Protein AF-A0A7C4YP35-F1 (afdb_monomer_lite)

Structure (mmCIF, N/CA/C/O backbone):
data_AF-A0A7C4YP35-F1
#
_entry.id   AF-A0A7C4YP35-F1
#
loop_
_atom_site.group_PDB
_atom_site.id
_atom_site.type_symbol
_atom_site.label_atom_id
_atom_site.label_alt_id
_atom_site.label_comp_id
_atom_site.label_asym_id
_atom_site.label_entity_id
_atom_site.label_seq_id
_atom_site.pdbx_PDB_ins_code
_atom_site.Cartn_x
_atom_site.Cartn_y
_atom_site.Cartn_z
_atom_site.occupancy
_atom_site.B_iso_or_equiv
_atom_site.auth_seq_id
_atom_site.auth_comp_id
_atom_site.auth_asym_id
_atom_site.auth_atom_id
_atom_site.pdbx_PDB_model_num
ATOM 1 N N . MET A 1 1 ? -15.601 -3.335 6.967 1.00 95.31 1 MET A N 1
ATOM 2 C CA . MET A 1 1 ? -14.931 -2.082 7.376 1.00 95.31 1 MET A CA 1
ATOM 3 C C . MET A 1 1 ? -13.559 -2.431 7.906 1.00 95.31 1 MET A C 1
ATOM 5 O O . MET A 1 1 ? -13.467 -3.278 8.785 1.00 95.31 1 MET A O 1
ATOM 9 N N . PHE A 1 2 ? -12.508 -1.813 7.380 1.00 97.12 2 PHE A N 1
ATOM 10 C CA . PHE A 1 2 ? -11.164 -2.008 7.911 1.00 97.12 2 PHE A CA 1
ATOM 11 C C . PHE A 1 2 ? -10.893 -0.989 9.020 1.00 97.12 2 PHE A C 1
ATOM 13 O O . PHE A 1 2 ? -11.120 0.203 8.827 1.00 97.12 2 PHE A O 1
ATOM 20 N N . VAL A 1 3 ? -10.455 -1.459 10.185 1.00 97.31 3 VAL A N 1
ATOM 21 C CA . VAL A 1 3 ? -10.120 -0.620 11.340 1.00 97.31 3 VAL A CA 1
ATOM 22 C C . VAL A 1 3 ? -8.626 -0.698 11.565 1.00 97.31 3 VAL A C 1
ATOM 24 O O . VAL A 1 3 ? -8.051 -1.785 11.601 1.00 97.31 3 VAL A O 1
ATOM 27 N N . MET A 1 4 ? -8.003 0.459 11.764 1.00 96.88 4 MET A N 1
ATOM 28 C CA . MET A 1 4 ? -6.581 0.541 12.035 1.00 96.88 4 MET A CA 1
ATOM 29 C C . MET A 1 4 ? -6.320 1.269 13.344 1.00 96.88 4 MET A C 1
ATOM 31 O O . MET A 1 4 ? -6.800 2.381 13.562 1.00 96.88 4 MET A O 1
ATOM 35 N N . ILE A 1 5 ? -5.560 0.624 14.223 1.00 96.00 5 ILE A N 1
ATOM 36 C CA . ILE A 1 5 ? -5.220 1.138 15.543 1.00 96.00 5 ILE A CA 1
ATOM 37 C C . ILE A 1 5 ? -3.741 1.495 15.551 1.00 96.00 5 ILE A C 1
ATOM 39 O O . ILE A 1 5 ? -2.885 0.657 15.277 1.00 96.00 5 ILE A O 1
ATOM 43 N N . SER A 1 6 ? -3.443 2.753 15.869 1.00 94.19 6 SER A N 1
ATOM 44 C CA . SER A 1 6 ? -2.064 3.221 15.993 1.00 94.19 6 SER A CA 1
ATOM 45 C C . SER A 1 6 ? -1.349 2.500 17.146 1.00 94.19 6 SER A C 1
ATOM 47 O O . SER A 1 6 ? -1.932 2.336 18.224 1.00 94.19 6 SER A O 1
ATOM 49 N N . PRO A 1 7 ? -0.084 2.077 16.948 1.00 93.56 7 PRO A N 1
ATOM 50 C CA . PRO A 1 7 ? 0.669 1.317 17.946 1.00 93.56 7 PRO A CA 1
ATOM 51 C C . PRO A 1 7 ? 1.062 2.178 19.155 1.00 93.56 7 PRO A C 1
ATOM 53 O O . PRO A 1 7 ? 1.478 1.659 20.188 1.00 93.56 7 PRO A O 1
ATOM 56 N N . TRP A 1 8 ? 0.937 3.503 19.044 1.00 94.12 8 TRP A N 1
ATOM 57 C CA . TRP A 1 8 ? 1.243 4.430 20.125 1.00 94.12 8 TRP A CA 1
ATOM 58 C C . TRP A 1 8 ? 0.169 4.390 21.217 1.00 94.12 8 TRP A C 1
ATOM 60 O O . TRP A 1 8 ? -1.007 4.162 20.908 1.00 94.12 8 TRP A O 1
ATOM 70 N N . PRO A 1 9 ? 0.521 4.684 22.484 1.00 96.00 9 PRO A N 1
ATOM 71 C CA . PRO A 1 9 ? -0.465 4.907 23.537 1.00 96.00 9 PRO A CA 1
ATOM 72 C C . PRO A 1 9 ? -1.508 5.939 23.103 1.00 96.00 9 PRO A C 1
ATOM 74 O O . PRO A 1 9 ? -1.160 6.932 22.462 1.00 96.00 9 PRO A O 1
ATOM 77 N N . VAL A 1 10 ? -2.775 5.723 23.468 1.00 95.69 10 VAL A N 1
ATOM 78 C CA . VAL A 1 10 ? -3.887 6.589 23.036 1.00 95.69 10 VAL A CA 1
ATOM 79 C C . VAL A 1 10 ? -3.627 8.057 23.369 1.00 95.69 10 VAL A C 1
ATOM 81 O O . VAL A 1 10 ? -3.769 8.907 22.498 1.00 95.69 10 VAL A O 1
ATOM 84 N N . GLU A 1 11 ? -3.109 8.343 24.564 1.00 96.12 11 GLU A N 1
ATOM 85 C CA . GLU A 1 11 ? -2.795 9.710 24.994 1.00 96.12 11 GLU A CA 1
ATOM 86 C C . GLU A 1 11 ? -1.647 10.356 24.208 1.00 96.12 11 GLU A C 1
ATOM 88 O O . GLU A 1 11 ? -1.538 11.577 24.154 1.00 96.12 11 GLU A O 1
ATOM 93 N N . THR A 1 12 ? -0.779 9.570 23.573 1.00 96.00 12 THR A N 1
ATOM 94 C CA . THR A 1 12 ? 0.243 10.097 22.658 1.00 96.00 12 THR A CA 1
ATOM 95 C C . THR A 1 12 ? -0.354 10.392 21.287 1.00 96.00 12 THR A C 1
ATOM 97 O O . THR A 1 12 ? -0.024 11.413 20.685 1.00 96.00 12 THR A O 1
ATOM 100 N N . ASP A 1 13 ? -1.238 9.517 20.811 1.00 93.50 13 ASP A N 1
ATOM 101 C CA . ASP A 1 13 ? -1.878 9.617 19.499 1.00 93.50 13 ASP A CA 1
ATOM 102 C C . ASP A 1 13 ? -2.808 10.836 19.416 1.00 93.50 13 ASP A C 1
ATOM 104 O O . ASP A 1 13 ? -2.740 11.617 18.470 1.00 93.50 13 ASP A O 1
ATOM 108 N N . VAL A 1 14 ? -3.614 11.065 20.459 1.00 96.62 14 VAL A N 1
ATOM 109 C CA . VAL A 1 14 ? -4.615 12.145 20.495 1.00 96.62 14 VAL A CA 1
ATOM 110 C C . VAL A 1 14 ? -4.027 13.553 20.630 1.00 96.62 14 VAL A C 1
ATOM 112 O O . VAL A 1 14 ? -4.677 14.510 20.224 1.00 96.62 14 VAL A O 1
ATOM 115 N N . LYS A 1 15 ? -2.789 13.709 21.127 1.00 96.31 15 LYS A N 1
ATOM 116 C CA . LYS A 1 15 ? -2.148 15.025 21.368 1.00 96.31 15 LYS A CA 1
ATOM 117 C C . LYS A 1 15 ? -2.050 15.920 20.136 1.00 96.31 15 LYS A C 1
ATOM 119 O O . LYS A 1 15 ? -1.925 17.132 20.272 1.00 96.31 15 LYS A O 1
ATOM 124 N N . ARG A 1 16 ? -2.020 15.326 18.943 1.00 93.88 16 ARG A N 1
ATOM 125 C CA . ARG A 1 16 ? -1.865 16.048 17.670 1.00 93.88 16 ARG A CA 1
ATOM 126 C C . ARG A 1 16 ? -3.201 16.444 17.045 1.00 93.88 16 ARG A C 1
ATOM 128 O O . ARG A 1 16 ? -3.203 17.093 16.003 1.00 93.88 16 ARG A O 1
ATOM 135 N N . TRP A 1 17 ? -4.313 16.045 17.655 1.00 94.62 17 TRP A N 1
ATOM 136 C CA . TRP A 1 17 ? -5.650 16.209 17.109 1.00 94.62 17 TRP A CA 1
ATOM 137 C C . TRP A 1 17 ? -6.476 17.180 17.950 1.00 94.62 17 TRP A C 1
ATOM 139 O O . TRP A 1 17 ? -6.265 17.337 19.149 1.00 94.62 17 TRP A O 1
ATOM 149 N N . VAL A 1 18 ? -7.449 17.825 17.308 1.00 97.19 18 VAL A N 1
ATOM 150 C CA . VAL A 1 18 ? -8.486 18.598 18.005 1.00 97.19 18 VAL A CA 1
ATOM 151 C C . VAL A 1 18 ? -9.351 17.672 18.868 1.00 97.19 18 VAL A C 1
ATOM 153 O O . VAL A 1 18 ? -9.509 16.496 18.536 1.00 97.19 18 VAL A O 1
ATOM 156 N N . GLU A 1 19 ? -9.951 18.194 19.943 1.00 97.06 19 GLU A N 1
ATOM 157 C CA . GLU A 1 19 ? -10.635 17.368 20.958 1.00 97.06 19 GLU A CA 1
ATOM 158 C C . GLU A 1 19 ? -11.734 16.460 20.379 1.00 97.06 19 GLU A C 1
ATOM 160 O O . GLU A 1 19 ? -11.884 15.313 20.790 1.00 97.06 19 GLU A O 1
ATOM 165 N N . THR A 1 20 ? -12.461 16.917 19.357 1.00 96.88 20 THR A N 1
ATOM 166 C CA . THR A 1 20 ? -13.487 16.102 18.685 1.00 96.88 20 THR A CA 1
ATOM 167 C C . THR A 1 20 ? -12.899 14.849 18.031 1.00 96.88 20 THR A C 1
ATOM 169 O O . THR A 1 20 ? -13.453 13.759 18.166 1.00 96.88 20 THR A O 1
ATOM 172 N N . LYS A 1 21 ? -11.741 14.977 17.372 1.00 96.44 21 LYS A N 1
ATOM 173 C CA . LYS A 1 21 ? -11.009 13.852 16.776 1.00 96.44 21 LYS A CA 1
ATOM 174 C C . LYS A 1 21 ? -10.314 12.995 17.826 1.00 96.44 21 LYS A C 1
ATOM 176 O O . LYS A 1 21 ? -10.308 11.774 17.695 1.00 96.44 21 LYS A O 1
ATOM 181 N N . ALA A 1 22 ? -9.790 13.606 18.886 1.00 96.94 22 ALA A N 1
ATOM 182 C CA . ALA A 1 22 ? -9.257 12.878 20.031 1.00 96.94 22 ALA A CA 1
ATOM 183 C C . ALA A 1 22 ? -10.313 11.939 20.638 1.00 96.94 22 ALA A C 1
ATOM 185 O O . ALA A 1 22 ? -10.032 10.759 20.855 1.00 96.94 22 ALA A O 1
ATOM 186 N N . GLN A 1 23 ? -11.540 12.427 20.843 1.00 97.50 23 GLN A N 1
ATOM 187 C CA . GLN A 1 23 ? -12.627 11.614 21.378 1.00 97.50 23 GLN A CA 1
ATOM 188 C C . GLN A 1 23 ? -13.035 10.482 20.427 1.00 97.50 23 GLN A C 1
ATOM 190 O O . GLN A 1 23 ? -13.211 9.352 20.875 1.00 97.50 23 GLN A O 1
ATOM 195 N N . GLU A 1 24 ? -13.114 10.747 19.120 1.00 96.06 24 GLU A N 1
ATOM 196 C CA . GLU A 1 24 ? -13.378 9.713 18.108 1.00 96.06 24 GLU A CA 1
ATOM 197 C C . GLU A 1 24 ? -12.338 8.579 18.175 1.00 96.06 24 GLU A C 1
ATOM 199 O O . GLU A 1 24 ? -12.698 7.402 18.237 1.00 96.06 24 GLU A O 1
ATOM 204 N N . ILE A 1 25 ? -11.047 8.922 18.262 1.00 96.00 25 ILE A N 1
ATOM 205 C CA . ILE A 1 25 ? -9.954 7.947 18.404 1.00 96.00 25 ILE A CA 1
ATOM 206 C C . ILE A 1 25 ? -10.106 7.126 19.694 1.00 96.00 25 ILE A C 1
ATOM 208 O O . ILE A 1 25 ? -9.924 5.904 19.668 1.00 96.00 25 ILE A O 1
ATOM 212 N N . ARG A 1 26 ? -10.449 7.767 20.822 1.00 97.19 26 ARG A N 1
ATOM 213 C CA . ARG A 1 26 ? -10.670 7.075 22.106 1.00 97.19 26 ARG A CA 1
ATOM 214 C C . ARG A 1 26 ? -11.818 6.070 22.012 1.00 97.19 26 ARG A C 1
ATOM 216 O O . ARG A 1 26 ? -11.648 4.931 22.445 1.00 97.19 26 ARG A O 1
ATOM 223 N N . GLU A 1 27 ? -12.946 6.444 21.409 1.00 96.81 27 GLU A N 1
ATOM 224 C CA . GLU A 1 27 ? -14.095 5.542 21.244 1.00 96.81 27 GLU A CA 1
ATOM 225 C C . GLU A 1 27 ? -13.776 4.363 20.314 1.00 96.81 27 GLU A C 1
ATOM 227 O O . GLU A 1 27 ? -14.083 3.212 20.643 1.00 96.81 27 GLU A O 1
ATOM 232 N N . ILE A 1 28 ? -13.079 4.610 19.199 1.00 96.12 28 ILE A N 1
ATOM 233 C CA . ILE A 1 28 ? -12.625 3.547 18.289 1.00 96.12 28 ILE A CA 1
ATOM 234 C C . ILE A 1 28 ? -11.726 2.554 19.036 1.00 96.12 28 ILE A C 1
ATOM 236 O O . ILE A 1 28 ? -11.968 1.350 18.970 1.00 96.12 28 ILE A O 1
ATOM 240 N N . ARG A 1 29 ? -10.735 3.031 19.801 1.00 96.25 29 ARG A N 1
ATOM 241 C CA . ARG A 1 29 ? -9.811 2.176 20.578 1.00 96.25 29 ARG A CA 1
ATOM 242 C C . ARG A 1 29 ? -10.474 1.482 21.770 1.00 96.25 29 ARG A C 1
ATOM 244 O O . ARG A 1 29 ? -10.023 0.424 22.217 1.00 96.25 29 ARG A O 1
ATOM 251 N N . LYS A 1 30 ? -11.551 2.052 22.313 1.00 96.94 30 LYS A N 1
ATOM 252 C CA . LYS A 1 30 ? -12.371 1.391 23.331 1.00 96.94 30 LYS A CA 1
ATOM 253 C C . LYS A 1 30 ? -13.095 0.191 22.723 1.00 96.94 30 LYS A C 1
ATOM 255 O O . LYS A 1 30 ? -13.060 -0.885 23.328 1.00 96.94 30 LYS A O 1
ATOM 260 N N . LYS A 1 31 ? -13.683 0.374 21.535 1.00 97.44 31 LYS A N 1
ATOM 261 C CA . LYS A 1 31 ? -14.482 -0.627 20.817 1.00 97.44 31 LYS A CA 1
ATOM 262 C C . LYS A 1 31 ? -13.638 -1.729 20.168 1.00 97.44 31 LYS A C 1
ATOM 264 O O . LYS A 1 31 ? -13.929 -2.905 20.367 1.00 97.44 31 LYS A O 1
ATOM 269 N N . TYR A 1 32 ? -12.597 -1.373 19.424 1.00 97.44 32 TYR A N 1
ATOM 270 C CA . TYR A 1 32 ? -11.757 -2.317 18.685 1.00 97.44 32 TYR A CA 1
ATOM 271 C C . TYR A 1 32 ? -10.411 -2.483 19.384 1.00 97.44 32 TYR A C 1
ATOM 273 O O . TYR A 1 32 ? -9.781 -1.506 19.779 1.00 97.44 32 TYR A O 1
ATOM 281 N N . LYS A 1 33 ? -9.972 -3.733 19.563 1.00 95.75 33 LYS A N 1
ATOM 282 C CA . LYS A 1 33 ? -8.735 -4.055 20.298 1.00 95.75 33 LYS A CA 1
ATOM 283 C C . LYS A 1 33 ? -7.524 -4.294 19.403 1.00 95.75 33 LYS A C 1
ATOM 285 O O . LYS A 1 33 ? -6.407 -4.286 19.907 1.00 95.75 33 LYS A O 1
ATOM 290 N N . ARG A 1 34 ? -7.735 -4.547 18.109 1.00 96.81 34 ARG A N 1
ATOM 291 C CA . ARG A 1 34 ? -6.685 -4.860 17.130 1.00 96.81 34 ARG A CA 1
ATOM 292 C C . ARG A 1 34 ? -6.999 -4.197 15.791 1.00 96.81 34 ARG A C 1
ATOM 294 O O . ARG A 1 34 ? -8.152 -3.864 15.528 1.00 96.81 34 ARG A O 1
ATOM 301 N N . SER A 1 35 ? -5.977 -4.007 14.963 1.00 97.94 35 SER A N 1
ATOM 302 C CA . SER A 1 35 ? -6.163 -3.636 13.559 1.00 97.94 35 SER A CA 1
ATOM 303 C C . SER A 1 35 ? -6.675 -4.843 12.772 1.00 97.94 35 SER A C 1
ATOM 305 O O . SER A 1 35 ? -6.273 -5.976 13.045 1.00 97.94 35 SER A O 1
ATOM 307 N N . GLY A 1 36 ? -7.551 -4.623 11.796 1.00 98.06 36 GLY A N 1
ATOM 308 C CA . GLY A 1 36 ? -8.104 -5.713 10.998 1.00 98.06 36 GLY A CA 1
ATOM 309 C C . GLY A 1 36 ? -9.377 -5.361 10.246 1.00 98.06 36 GLY A C 1
ATOM 310 O O . GLY A 1 36 ? -9.889 -4.240 10.317 1.00 98.06 36 GLY A O 1
ATOM 311 N N . LEU A 1 37 ? -9.904 -6.352 9.533 1.00 98.31 37 LEU A N 1
ATOM 312 C CA . LEU A 1 37 ? -11.181 -6.243 8.846 1.00 98.31 37 LEU A CA 1
ATOM 313 C C . LEU A 1 37 ? -12.315 -6.708 9.756 1.00 98.31 37 LEU A C 1
ATOM 315 O O . LEU A 1 37 ? -12.292 -7.812 10.286 1.00 98.31 37 LEU A O 1
ATOM 319 N N . TYR A 1 38 ? -13.343 -5.878 9.884 1.00 97.94 38 TYR A N 1
ATOM 320 C CA . TYR A 1 38 ? -14.543 -6.142 10.669 1.00 97.94 38 TYR A CA 1
ATOM 321 C C . TYR A 1 38 ? -15.781 -6.147 9.778 1.00 97.94 38 TYR A C 1
ATOM 323 O O . TYR A 1 38 ? -15.861 -5.415 8.779 1.00 97.94 38 TYR A O 1
ATOM 331 N N . ARG A 1 39 ? -16.790 -6.926 10.172 1.00 96.38 39 ARG A N 1
ATOM 332 C CA . ARG A 1 39 ? -18.127 -6.826 9.582 1.00 96.38 39 ARG A CA 1
ATOM 333 C C . ARG A 1 39 ? -18.732 -5.457 9.900 1.00 96.38 39 ARG A C 1
ATOM 335 O O . ARG A 1 39 ? -18.531 -4.908 10.979 1.00 96.38 39 ARG A O 1
ATOM 342 N N . ASN A 1 40 ? -19.463 -4.885 8.944 1.00 94.88 40 ASN A N 1
ATOM 343 C CA . ASN A 1 40 ? -20.137 -3.593 9.125 1.00 94.88 40 ASN A CA 1
ATOM 344 C C . ASN A 1 40 ? -21.531 -3.750 9.770 1.00 94.88 40 ASN A C 1
ATOM 346 O O . ASN A 1 40 ? -22.452 -3.006 9.459 1.00 94.88 40 ASN A O 1
ATOM 350 N N . ASP A 1 41 ? -21.691 -4.760 10.626 1.00 95.62 41 ASP A N 1
ATOM 351 C CA . ASP A 1 41 ? -22.920 -5.106 11.354 1.00 95.62 41 ASP A CA 1
ATOM 352 C C . ASP A 1 41 ? -22.847 -4.697 12.839 1.00 95.62 41 ASP A C 1
ATOM 354 O O . ASP A 1 41 ? -23.746 -4.984 13.624 1.00 95.62 41 ASP A O 1
ATOM 358 N N . GLY A 1 42 ? -21.763 -4.020 13.233 1.00 93.69 42 GLY A N 1
ATOM 359 C CA . GLY A 1 42 ? -21.494 -3.624 14.612 1.00 93.69 42 GLY A CA 1
ATOM 360 C C . GLY A 1 42 ? -20.604 -4.596 15.388 1.00 93.69 42 GLY A C 1
ATOM 361 O O . GLY A 1 42 ? -20.179 -4.223 16.485 1.00 93.69 42 GLY A O 1
ATOM 362 N N . SER A 1 43 ? -20.270 -5.764 14.823 1.00 96.44 43 SER A N 1
ATOM 363 C CA . SER A 1 43 ? -19.369 -6.745 15.433 1.00 96.44 43 SER A CA 1
ATOM 364 C C . SER A 1 43 ? -18.006 -6.144 15.793 1.00 96.44 43 SER A C 1
ATOM 366 O O . SER A 1 43 ? -17.424 -5.347 15.054 1.00 96.44 43 SER A O 1
ATOM 368 N N . THR A 1 44 ? -17.471 -6.560 16.940 1.00 97.25 44 THR A N 1
ATOM 369 C CA . THR A 1 44 ? -16.103 -6.253 17.389 1.00 97.25 44 THR A CA 1
ATOM 370 C C . THR A 1 44 ? -15.160 -7.444 17.241 1.00 97.25 44 THR A C 1
ATOM 372 O O . THR A 1 44 ? -14.027 -7.391 17.716 1.00 97.25 44 THR A O 1
ATOM 375 N N . GLU A 1 45 ? -15.623 -8.520 16.609 1.00 97.75 45 GLU A N 1
ATOM 376 C CA . GLU A 1 45 ? -14.810 -9.671 16.240 1.00 97.75 45 GLU A CA 1
ATOM 377 C C . GLU A 1 45 ? -14.294 -9.475 14.804 1.00 97.75 45 GLU A C 1
ATOM 379 O O . GLU A 1 45 ? -15.105 -9.276 13.889 1.00 97.75 45 GLU A O 1
ATOM 384 N N . PRO A 1 46 ? -12.967 -9.456 14.590 1.00 97.69 46 PRO A N 1
ATOM 385 C CA . PRO A 1 46 ? -12.413 -9.287 13.255 1.00 97.69 46 PRO A CA 1
ATOM 386 C C . PRO A 1 46 ? -12.619 -10.557 12.420 1.00 97.69 46 PRO A C 1
ATOM 388 O O . PRO A 1 46 ? -12.501 -11.665 12.932 1.00 97.69 46 PRO A O 1
ATOM 391 N N . LEU A 1 47 ? -12.858 -10.390 11.118 1.00 97.81 47 LEU A N 1
ATOM 392 C CA . LEU A 1 47 ? -12.754 -11.471 10.132 1.00 97.81 47 LEU A CA 1
ATOM 393 C C . LEU A 1 47 ? -11.303 -11.956 10.022 1.00 97.81 47 LEU A C 1
ATOM 395 O O . LEU A 1 47 ? -11.046 -13.150 9.930 1.00 97.81 47 LEU A O 1
ATOM 399 N N . TRP A 1 48 ? -10.366 -11.011 10.073 1.00 98.44 48 TRP A N 1
ATOM 400 C CA . TRP A 1 48 ? -8.930 -11.245 10.172 1.00 98.44 48 TRP A CA 1
ATOM 401 C C . TRP A 1 48 ? -8.244 -9.984 10.709 1.00 98.44 48 TRP A C 1
ATOM 403 O O . TRP A 1 48 ? -8.779 -8.873 10.615 1.00 98.44 48 TRP A O 1
ATOM 413 N N . SER A 1 49 ? -7.068 -10.155 11.311 1.00 98.31 49 SER A N 1
ATOM 414 C CA . SER A 1 49 ? -6.323 -9.087 11.988 1.00 98.31 49 SER A CA 1
ATOM 415 C C . SER A 1 49 ? -4.911 -8.937 11.449 1.00 98.31 49 SER A C 1
ATOM 417 O O . SER A 1 49 ? -4.351 -9.887 10.915 1.00 98.31 49 SER A O 1
ATOM 419 N N . VAL A 1 50 ? -4.325 -7.764 11.668 1.00 98.00 50 VAL A N 1
ATOM 420 C CA . VAL A 1 50 ? -2.927 -7.465 11.346 1.00 98.00 50 VAL A CA 1
ATOM 421 C C . VAL A 1 50 ? -2.230 -6.820 12.542 1.00 98.00 50 VAL A C 1
ATOM 423 O O . VAL A 1 50 ? -2.879 -6.206 13.393 1.00 98.00 50 VAL A O 1
ATOM 426 N N . ASP A 1 51 ? -0.909 -6.951 12.607 1.00 96.62 51 ASP A N 1
ATOM 427 C CA . ASP A 1 51 ? -0.050 -6.430 13.680 1.00 96.62 51 ASP A CA 1
ATOM 428 C C . ASP A 1 51 ? 0.723 -5.158 13.288 1.00 96.62 51 ASP A C 1
ATOM 430 O O . ASP A 1 51 ? 1.518 -4.631 14.066 1.00 96.62 51 ASP A O 1
ATOM 434 N N . TRP A 1 52 ? 0.455 -4.629 12.096 1.00 96.50 52 TRP A N 1
ATOM 435 C CA . TRP A 1 52 ? 1.087 -3.434 11.554 1.00 96.50 52 TRP A CA 1
ATOM 436 C C . TRP A 1 52 ? 0.130 -2.236 11.478 1.00 96.50 52 TRP A C 1
ATOM 438 O O . TRP A 1 52 ? -1.089 -2.345 11.629 1.00 96.50 52 TRP A O 1
ATOM 448 N N . TYR A 1 53 ? 0.714 -1.064 11.223 1.00 95.12 53 TYR A N 1
ATOM 449 C CA . TYR A 1 53 ? 0.015 0.205 11.027 1.00 95.12 53 TYR A CA 1
ATOM 450 C C . TYR A 1 53 ? 0.468 0.862 9.721 1.00 95.12 53 TYR A C 1
ATOM 452 O O . TYR A 1 53 ? 1.653 0.840 9.395 1.00 95.12 53 TYR A O 1
ATOM 460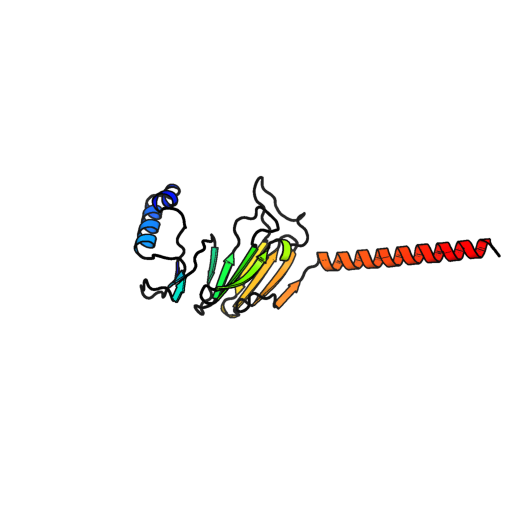 N N . ALA A 1 54 ? -0.466 1.467 8.995 1.00 95.88 54 ALA A N 1
ATOM 461 C CA . ALA A 1 54 ? -0.233 2.183 7.748 1.00 95.88 54 ALA A CA 1
ATOM 462 C C . ALA A 1 54 ? -1.038 3.491 7.713 1.00 95.88 54 ALA A C 1
ATOM 464 O O . ALA A 1 54 ? -2.003 3.680 8.443 1.00 95.88 54 ALA A O 1
ATOM 465 N N . LEU A 1 55 ? -0.636 4.427 6.858 1.00 92.38 55 LEU A N 1
ATOM 466 C CA . LEU A 1 55 ? -1.377 5.683 6.688 1.00 92.38 55 LEU A CA 1
ATOM 467 C C . LEU A 1 55 ? -2.493 5.574 5.644 1.00 92.38 55 LEU A C 1
ATOM 469 O O . LEU A 1 55 ? -3.392 6.409 5.627 1.00 92.38 55 LEU A O 1
ATOM 473 N N . GLY A 1 56 ? -2.444 4.551 4.791 1.00 94.56 56 GLY A N 1
ATOM 474 C CA . GLY A 1 56 ? -3.440 4.306 3.761 1.00 94.56 56 GLY A CA 1
ATOM 475 C C . GLY A 1 56 ? -3.448 2.845 3.338 1.00 94.56 56 GLY A C 1
ATOM 476 O O . GLY A 1 56 ? -2.398 2.203 3.250 1.00 94.56 56 GLY A O 1
ATOM 477 N N . VAL A 1 57 ? -4.648 2.338 3.080 1.00 98.00 57 VAL A N 1
ATOM 478 C CA . VAL A 1 57 ? -4.898 1.007 2.528 1.00 98.00 57 VAL A CA 1
ATOM 479 C C . VAL A 1 57 ? -6.042 1.099 1.527 1.00 98.00 57 VAL A C 1
ATOM 481 O O . VAL A 1 57 ? -6.948 1.911 1.715 1.00 98.00 57 VAL A O 1
ATOM 484 N N . ASP A 1 58 ? -6.024 0.238 0.518 1.00 98.31 58 ASP A N 1
ATOM 485 C CA . ASP A 1 58 ? -7.194 -0.051 -0.308 1.00 98.31 58 ASP A CA 1
ATOM 486 C C . ASP A 1 58 ? -7.696 -1.447 0.069 1.00 98.31 58 ASP A C 1
ATOM 488 O O . ASP A 1 58 ? -6.932 -2.411 0.078 1.00 98.31 58 ASP A O 1
ATOM 492 N N . VAL A 1 59 ? 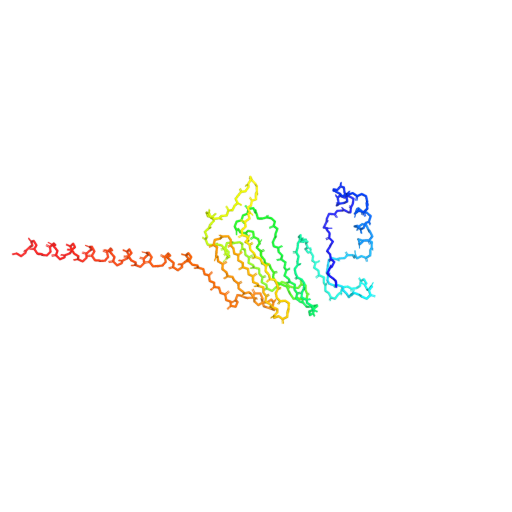-8.966 -1.558 0.447 1.00 98.06 59 VAL A N 1
ATOM 493 C CA . VAL A 1 59 ? -9.562 -2.817 0.917 1.00 98.06 59 VAL A CA 1
ATOM 494 C C . VAL A 1 59 ? -10.523 -3.309 -0.151 1.00 98.06 59 VAL A C 1
ATOM 496 O O . VAL A 1 59 ? -11.413 -2.558 -0.553 1.00 98.06 59 VAL A O 1
ATOM 499 N N . ALA A 1 60 ? -10.354 -4.555 -0.588 1.00 98.06 60 ALA A N 1
ATOM 500 C CA . ALA A 1 60 ? -11.239 -5.162 -1.569 1.00 98.06 60 ALA A CA 1
ATOM 501 C C . ALA A 1 60 ? -12.631 -5.437 -0.980 1.00 98.06 60 ALA A C 1
ATOM 503 O O . ALA A 1 60 ? -12.779 -5.752 0.208 1.00 98.06 60 ALA A O 1
ATOM 504 N N . SER A 1 61 ? -13.668 -5.346 -1.812 1.00 97.44 61 SER A N 1
ATOM 505 C CA . SER A 1 61 ? -15.050 -5.619 -1.392 1.00 97.44 61 SER A CA 1
ATOM 506 C C . SER A 1 61 ? -15.331 -7.097 -1.110 1.00 97.44 61 SER A C 1
ATOM 508 O O . SER A 1 61 ? -16.318 -7.411 -0.444 1.00 97.44 61 SER A O 1
ATOM 510 N N . ASP A 1 62 ? -14.447 -8.001 -1.539 1.00 97.69 62 ASP A N 1
ATOM 511 C CA . ASP A 1 62 ? -14.541 -9.440 -1.267 1.00 97.69 62 ASP A CA 1
ATOM 512 C C . ASP A 1 62 ? -14.270 -9.820 0.199 1.00 97.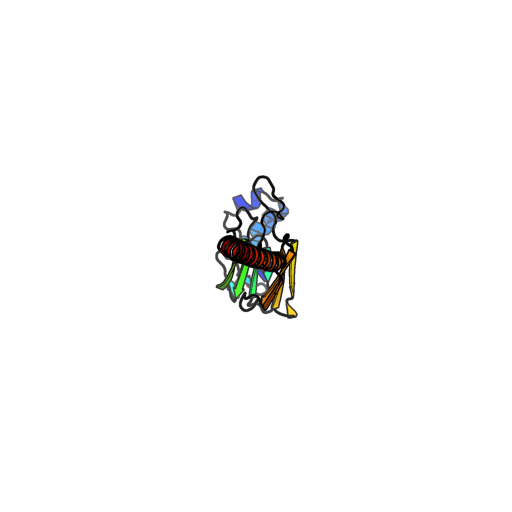69 62 ASP A C 1
ATOM 514 O O . ASP A 1 62 ? -14.514 -10.957 0.603 1.00 97.69 62 ASP A O 1
ATOM 518 N N . GLY A 1 63 ? -13.787 -8.873 1.008 1.00 97.44 63 GLY A N 1
ATOM 519 C CA . GLY A 1 63 ? -13.481 -9.086 2.419 1.00 97.44 63 GLY A CA 1
ATOM 520 C C . GLY A 1 63 ? -12.271 -9.988 2.674 1.00 97.44 63 GLY A C 1
ATOM 521 O O . GLY A 1 63 ? -12.047 -10.389 3.816 1.00 97.44 63 GLY A O 1
ATOM 522 N N . VAL A 1 64 ? -11.485 -10.288 1.642 1.00 98.50 64 VAL A N 1
ATOM 523 C CA . VAL A 1 64 ? -10.295 -11.139 1.703 1.00 98.50 64 VAL A CA 1
ATOM 524 C C . VAL A 1 64 ? -9.047 -10.306 1.457 1.00 98.50 64 VAL A C 1
ATOM 526 O O . VAL A 1 64 ? -8.097 -10.410 2.232 1.00 98.50 64 VAL A O 1
ATOM 529 N N . HIS A 1 65 ? -9.043 -9.469 0.418 1.00 98.81 65 HIS A N 1
ATOM 530 C CA . HIS A 1 65 ? -7.816 -8.826 -0.044 1.00 98.81 65 HIS A CA 1
ATOM 531 C C . HIS A 1 65 ? -7.653 -7.382 0.433 1.00 98.81 65 HIS A C 1
ATOM 533 O O . HIS A 1 65 ? -8.613 -6.633 0.638 1.00 98.81 65 HIS A O 1
ATOM 539 N N . LEU A 1 66 ? -6.394 -6.981 0.592 1.00 98.50 66 LEU A N 1
ATOM 540 C CA . LEU A 1 66 ? -6.013 -5.632 0.983 1.00 98.50 66 LEU A CA 1
ATOM 541 C C . LEU A 1 66 ? -4.694 -5.233 0.326 1.00 98.50 66 LEU A C 1
ATOM 543 O O . LEU A 1 66 ? -3.762 -6.028 0.218 1.00 98.50 66 LEU A O 1
ATOM 547 N N . ILE A 1 67 ? -4.605 -3.963 -0.047 1.00 98.62 67 ILE A N 1
ATOM 548 C CA . ILE A 1 67 ? -3.397 -3.309 -0.531 1.00 98.62 67 ILE A CA 1
ATOM 549 C C . ILE A 1 67 ? -2.939 -2.325 0.541 1.00 98.62 67 ILE A C 1
ATOM 551 O O . ILE A 1 67 ? -3.700 -1.453 0.964 1.00 98.62 67 ILE A O 1
ATOM 555 N N . ARG A 1 68 ? -1.691 -2.453 0.983 1.00 98.38 68 ARG A N 1
ATOM 556 C CA . ARG A 1 68 ? -1.043 -1.528 1.912 1.00 98.38 68 ARG A CA 1
ATOM 557 C C . ARG A 1 68 ? -0.088 -0.625 1.151 1.00 98.38 68 ARG A C 1
ATOM 559 O O . ARG A 1 68 ? 0.804 -1.116 0.462 1.00 98.38 68 ARG A O 1
ATOM 566 N N . HIS A 1 69 ? -0.239 0.682 1.338 1.00 97.94 69 HIS A N 1
ATOM 567 C CA . HIS A 1 69 ? 0.715 1.662 0.826 1.00 97.94 69 HIS A CA 1
ATOM 568 C C . HIS A 1 69 ? 1.885 1.803 1.791 1.00 97.94 69 HIS A C 1
ATOM 570 O O . HIS A 1 69 ? 1.693 1.876 3.010 1.00 97.94 69 HIS A O 1
ATOM 576 N N . GLY A 1 70 ? 3.093 1.852 1.237 1.00 96.38 70 GLY A N 1
ATOM 577 C CA . GLY A 1 70 ? 4.307 2.080 2.002 1.00 96.38 70 GLY A CA 1
ATOM 578 C C . GLY A 1 70 ? 4.294 3.414 2.760 1.00 96.38 70 GLY A C 1
ATOM 579 O O . GLY A 1 70 ? 3.497 4.315 2.466 1.00 96.38 70 GLY A O 1
ATOM 580 N N . PRO A 1 71 ? 5.174 3.574 3.761 1.00 95.00 71 PRO A N 1
ATOM 581 C CA . PRO A 1 71 ? 5.322 4.837 4.470 1.00 95.00 71 PRO A CA 1
ATOM 582 C C . PRO A 1 71 ? 5.878 5.932 3.544 1.00 95.00 71 PRO A C 1
ATOM 584 O O . PRO A 1 71 ? 6.231 5.707 2.387 1.00 95.00 71 PRO A O 1
ATOM 587 N N . TRP A 1 72 ? 6.011 7.151 4.069 1.00 92.62 72 TRP A N 1
ATOM 588 C CA . TRP A 1 72 ? 6.766 8.184 3.364 1.00 92.62 72 TRP A CA 1
ATOM 589 C C . TRP A 1 72 ? 8.207 7.740 3.116 1.00 92.62 72 TRP A C 1
ATOM 591 O O . TRP A 1 72 ? 8.947 7.456 4.058 1.00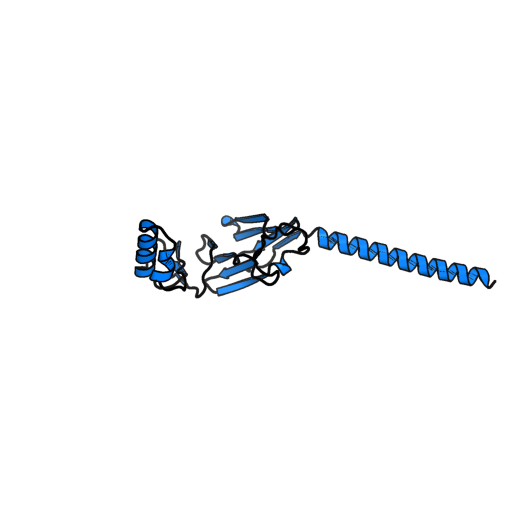 92.62 72 TRP A O 1
ATOM 601 N N . ALA A 1 73 ? 8.592 7.736 1.842 1.00 95.56 73 ALA A N 1
ATOM 602 C CA . ALA A 1 73 ? 9.866 7.210 1.390 1.00 95.56 73 ALA A CA 1
ATOM 603 C C . ALA A 1 73 ? 11.050 8.061 1.859 1.00 95.56 73 ALA A C 1
ATOM 605 O O . ALA A 1 73 ? 11.076 9.280 1.669 1.00 95.56 73 ALA A O 1
ATOM 606 N N . ARG A 1 74 ? 12.048 7.389 2.426 1.00 95.44 74 ARG A N 1
ATOM 607 C CA . ARG A 1 74 ? 13.353 7.907 2.857 1.00 95.44 74 ARG A CA 1
ATOM 608 C C . ARG A 1 74 ? 14.497 7.235 2.099 1.00 95.44 74 ARG A C 1
ATOM 610 O O . ARG A 1 74 ? 15.531 7.862 1.885 1.00 95.44 74 ARG A O 1
ATOM 617 N N . SER A 1 75 ? 14.299 5.993 1.660 1.00 95.88 75 SER A N 1
ATOM 618 C CA . SER A 1 75 ? 15.230 5.193 0.864 1.00 95.88 75 SER A CA 1
ATOM 619 C C . SER A 1 75 ? 14.526 4.530 -0.321 1.00 95.88 75 SER A C 1
ATOM 621 O O . SER A 1 75 ? 13.327 4.287 -0.291 1.00 95.88 75 SER A O 1
ATOM 623 N N . MET A 1 76 ? 15.283 4.192 -1.368 1.00 96.38 76 MET A N 1
ATOM 624 C CA . MET A 1 76 ? 14.784 3.368 -2.480 1.00 96.38 76 MET A CA 1
ATOM 625 C C . MET A 1 76 ? 14.456 1.933 -2.042 1.00 96.38 76 MET A C 1
ATOM 627 O O . MET A 1 76 ? 13.708 1.246 -2.726 1.00 96.38 76 MET A O 1
ATOM 631 N N . ASP A 1 77 ? 15.020 1.485 -0.923 1.00 97.44 77 ASP A N 1
ATOM 632 C CA . ASP A 1 77 ? 14.782 0.147 -0.373 1.00 97.44 77 ASP A CA 1
ATOM 633 C C . ASP A 1 77 ? 13.571 0.112 0.575 1.00 97.44 77 ASP A C 1
ATOM 635 O O . ASP A 1 77 ? 13.230 -0.946 1.098 1.00 97.44 77 ASP A O 1
ATOM 639 N N . ASP A 1 78 ? 12.911 1.256 0.793 1.00 97.00 78 ASP A N 1
ATOM 640 C CA . ASP A 1 78 ? 11.671 1.299 1.560 1.00 97.00 78 ASP A CA 1
ATOM 641 C C . ASP A 1 78 ? 10.543 0.590 0.800 1.00 97.00 78 ASP A C 1
ATOM 643 O O . ASP A 1 78 ? 10.507 0.556 -0.437 1.00 97.00 78 ASP A O 1
ATOM 647 N N . GLU A 1 79 ? 9.592 0.054 1.561 1.00 98.12 79 GLU A N 1
ATOM 648 C CA . GLU A 1 79 ? 8.355 -0.506 1.030 1.00 98.12 79 GLU A CA 1
ATOM 649 C C . GLU A 1 79 ? 7.605 0.535 0.193 1.00 98.12 79 GLU A C 1
ATOM 651 O O . GLU A 1 79 ? 7.350 1.653 0.640 1.00 98.12 79 GLU A O 1
ATOM 656 N N . ALA A 1 80 ? 7.223 0.138 -1.017 1.00 97.94 80 ALA A N 1
ATOM 657 C CA . ALA A 1 80 ? 6.359 0.907 -1.895 1.00 97.94 80 ALA A CA 1
ATOM 658 C C . ALA A 1 80 ? 4.899 0.486 -1.719 1.00 97.94 80 ALA A C 1
ATOM 660 O O . ALA A 1 80 ? 4.035 1.316 -1.437 1.00 97.94 80 ALA A O 1
ATOM 661 N N . ILE A 1 81 ? 4.633 -0.809 -1.884 1.00 98.56 81 ILE A N 1
ATOM 662 C CA . ILE A 1 81 ? 3.292 -1.386 -1.845 1.00 98.56 81 ILE A CA 1
ATOM 663 C C . ILE A 1 81 ? 3.377 -2.854 -1.429 1.00 98.56 81 ILE A C 1
ATOM 665 O O . ILE A 1 81 ? 4.291 -3.569 -1.847 1.00 98.56 81 ILE A O 1
ATOM 669 N N . SER A 1 82 ? 2.417 -3.298 -0.625 1.00 98.75 82 SER A N 1
ATOM 670 C CA . SER A 1 82 ? 2.281 -4.696 -0.215 1.00 98.75 82 SER A CA 1
ATOM 671 C C . SER A 1 82 ? 0.852 -5.187 -0.398 1.00 98.75 82 SER A C 1
ATOM 673 O O . SER A 1 82 ? -0.103 -4.445 -0.169 1.00 98.75 82 SER A O 1
ATOM 675 N N . PHE A 1 83 ? 0.707 -6.451 -0.773 1.00 98.75 83 PHE A N 1
ATOM 676 C CA . PHE A 1 83 ? -0.571 -7.114 -1.017 1.00 98.75 83 PHE A CA 1
ATOM 677 C C . PHE A 1 83 ? -0.815 -8.170 0.053 1.00 98.75 83 PHE A C 1
ATOM 679 O O . PHE A 1 83 ? 0.109 -8.889 0.432 1.00 98.75 83 PHE A O 1
ATOM 686 N N . PHE A 1 84 ? -2.052 -8.264 0.532 1.00 98.75 84 PHE A N 1
ATOM 687 C CA . PHE A 1 84 ? -2.450 -9.162 1.610 1.00 98.75 84 PHE A CA 1
ATOM 688 C C . PHE A 1 84 ? -3.724 -9.929 1.253 1.00 98.75 84 PHE A C 1
ATOM 690 O O . PHE A 1 84 ? -4.603 -9.387 0.581 1.00 98.75 84 PHE A O 1
ATOM 697 N N . ALA A 1 85 ? -3.852 -11.145 1.784 1.00 98.69 85 ALA A N 1
ATOM 698 C CA . ALA A 1 85 ? -5.093 -11.915 1.813 1.00 98.69 85 ALA A CA 1
ATOM 699 C C . ALA A 1 85 ? -5.340 -12.436 3.230 1.00 98.69 85 ALA A C 1
ATOM 701 O O . ALA A 1 85 ? -4.452 -13.018 3.843 1.00 98.69 85 ALA A O 1
ATOM 702 N N . ASN A 1 86 ? -6.542 -12.222 3.764 1.00 98.44 86 ASN A N 1
ATOM 703 C CA . ASN A 1 86 ? -6.925 -12.633 5.120 1.00 98.44 86 ASN A CA 1
ATOM 704 C C . ASN A 1 86 ? -5.933 -12.179 6.212 1.00 98.44 86 ASN A C 1
ATOM 706 O O . ASN A 1 86 ? -5.709 -12.877 7.197 1.00 98.44 86 ASN A O 1
ATOM 710 N N . GLY A 1 87 ? -5.326 -11.001 6.037 1.00 98.06 87 GLY A N 1
ATOM 711 C CA . GLY A 1 87 ? -4.318 -10.453 6.951 1.00 98.06 87 GLY A CA 1
ATOM 712 C C . GLY A 1 87 ? -2.895 -10.992 6.755 1.00 98.06 87 GLY A C 1
ATOM 713 O O . GLY A 1 87 ? -1.971 -10.462 7.370 1.00 98.06 87 GLY A O 1
ATOM 714 N N . GLU A 1 88 ? -2.690 -11.973 5.877 1.00 98.50 88 GLU A N 1
ATOM 715 C CA . GLU A 1 88 ? -1.377 -12.540 5.562 1.00 98.50 88 GLU A CA 1
ATOM 716 C C . GLU A 1 88 ? -0.741 -11.843 4.358 1.00 98.50 88 GLU A C 1
ATOM 718 O O . GLU A 1 88 ? -1.429 -11.475 3.404 1.00 98.50 88 GLU A O 1
ATOM 723 N N . LEU A 1 89 ? 0.577 -11.633 4.411 1.00 98.62 89 LEU A N 1
ATOM 724 C CA . LEU A 1 89 ? 1.329 -10.985 3.340 1.00 98.62 89 LEU A CA 1
ATOM 725 C C . LEU A 1 89 ? 1.480 -11.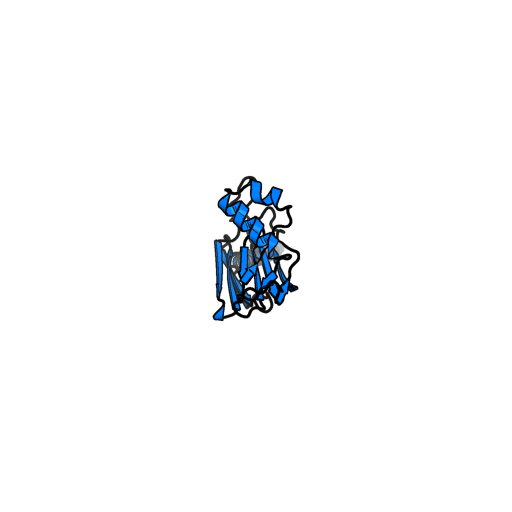932 2.143 1.00 98.62 89 LEU A C 1
ATOM 727 O O . LEU A 1 89 ? 2.030 -13.020 2.283 1.00 98.62 89 LEU A O 1
ATOM 731 N N . LEU A 1 90 ? 1.062 -11.475 0.964 1.00 98.62 90 LEU A N 1
ATOM 732 C CA . LEU A 1 90 ? 1.246 -12.177 -0.306 1.00 98.62 90 LEU A CA 1
ATOM 733 C C . LEU A 1 90 ? 2.547 -11.761 -0.992 1.00 98.62 90 LEU A C 1
ATOM 735 O O . LEU A 1 90 ? 3.358 -12.597 -1.384 1.00 98.62 90 LEU A O 1
ATOM 739 N N . HIS A 1 91 ? 2.740 -10.449 -1.147 1.00 98.75 91 HIS A N 1
ATOM 740 C CA . HIS A 1 91 ? 3.883 -9.887 -1.858 1.00 98.75 91 HIS A CA 1
ATOM 741 C C . HIS A 1 91 ? 4.167 -8.457 -1.404 1.00 98.75 91 HIS A C 1
ATOM 743 O O . HIS A 1 91 ? 3.240 -7.704 -1.101 1.00 98.75 91 HIS A O 1
ATOM 749 N N . THR A 1 92 ? 5.437 -8.061 -1.430 1.00 98.75 92 THR A N 1
ATOM 750 C CA . THR A 1 92 ? 5.882 -6.689 -1.164 1.00 98.75 92 THR A CA 1
ATOM 751 C C . THR A 1 92 ? 6.820 -6.241 -2.270 1.00 98.75 92 THR A C 1
ATOM 753 O O . THR A 1 92 ? 7.744 -6.967 -2.627 1.00 98.75 92 THR A O 1
ATOM 756 N N . TYR A 1 93 ? 6.617 -5.022 -2.760 1.00 98.62 93 TYR A N 1
ATOM 757 C CA . TYR A 1 93 ? 7.568 -4.335 -3.624 1.00 98.62 93 TYR A CA 1
ATOM 758 C C . TYR A 1 93 ? 8.217 -3.182 -2.873 1.00 98.62 93 TYR A C 1
ATOM 760 O O . TYR A 1 93 ? 7.539 -2.402 -2.198 1.00 98.62 93 TYR A O 1
ATOM 768 N N . THR A 1 94 ? 9.526 -3.041 -3.037 1.00 98.56 94 THR A N 1
ATOM 769 C CA . THR A 1 94 ? 10.267 -1.839 -2.651 1.00 98.56 94 THR A CA 1
ATOM 770 C C . THR A 1 94 ? 10.163 -0.779 -3.742 1.00 98.56 94 THR A C 1
ATOM 772 O O . THR A 1 94 ? 9.801 -1.053 -4.890 1.00 98.56 94 THR A O 1
ATOM 775 N N . ILE A 1 95 ? 10.530 0.458 -3.421 1.00 97.94 95 ILE A N 1
ATOM 776 C CA . ILE A 1 95 ? 10.555 1.538 -4.416 1.00 97.94 95 ILE A CA 1
ATOM 777 C C . ILE A 1 95 ? 11.543 1.220 -5.545 1.00 97.94 95 ILE A C 1
ATOM 779 O O . ILE A 1 95 ? 11.261 1.508 -6.708 1.00 97.94 95 ILE A O 1
ATOM 783 N N . ARG A 1 96 ? 12.677 0.583 -5.238 1.00 97.50 96 ARG A N 1
ATOM 784 C CA . ARG A 1 96 ? 13.689 0.155 -6.214 1.00 97.50 96 ARG A CA 1
ATOM 785 C C . ARG A 1 96 ? 13.153 -0.867 -7.213 1.00 97.50 96 ARG A C 1
ATOM 787 O O . ARG A 1 96 ? 13.576 -0.863 -8.369 1.00 97.50 96 ARG A O 1
ATOM 794 N N . ASP A 1 97 ? 12.216 -1.716 -6.804 1.00 97.81 97 ASP A N 1
ATOM 795 C CA . ASP A 1 97 ? 11.613 -2.693 -7.715 1.00 97.81 97 ASP A CA 1
ATOM 796 C C . ASP A 1 97 ? 10.795 -1.998 -8.812 1.00 97.81 97 ASP A C 1
ATOM 798 O O . ASP A 1 97 ? 10.778 -2.436 -9.972 1.00 97.81 97 ASP A O 1
ATOM 802 N N . LEU A 1 98 ? 10.176 -0.866 -8.464 1.00 97.62 98 LEU A N 1
ATOM 803 C CA . LEU A 1 98 ? 9.203 -0.153 -9.292 1.00 97.62 98 LEU A CA 1
ATOM 804 C C . LEU A 1 98 ? 9.796 1.061 -10.025 1.00 97.62 98 LEU A C 1
ATOM 806 O O . LEU A 1 98 ? 9.308 1.432 -11.093 1.00 97.62 98 LEU A O 1
ATOM 810 N N . VAL A 1 99 ? 10.870 1.655 -9.504 1.00 96.81 99 VAL A N 1
ATOM 811 C CA . VAL A 1 99 ? 11.526 2.852 -10.051 1.00 96.81 99 VAL A CA 1
ATOM 812 C C . VAL A 1 99 ? 12.928 2.515 -10.547 1.00 96.81 99 VAL A C 1
ATOM 814 O O . VAL A 1 99 ? 13.785 2.056 -9.797 1.00 96.81 99 VAL A O 1
ATOM 817 N N . ASP A 1 100 ? 13.187 2.809 -11.817 1.00 94.88 100 ASP A N 1
ATOM 818 C CA . ASP A 1 100 ? 14.464 2.556 -12.486 1.00 94.88 100 ASP A CA 1
ATOM 819 C C . ASP A 1 100 ? 15.437 3.721 -12.402 1.00 94.88 100 ASP A C 1
ATOM 821 O O . ASP A 1 100 ? 16.653 3.518 -12.412 1.00 94.88 100 ASP A O 1
ATOM 825 N N . ASN A 1 101 ? 14.915 4.946 -12.362 1.00 91.00 101 ASN A N 1
ATOM 826 C CA . ASN A 1 101 ? 15.745 6.138 -12.389 1.00 91.00 101 ASN A CA 1
ATOM 827 C C . ASN A 1 101 ? 15.355 7.129 -11.291 1.00 91.00 101 ASN A C 1
ATOM 829 O O . ASN A 1 101 ? 14.417 7.915 -11.425 1.00 91.00 101 ASN A O 1
ATOM 833 N N . SER A 1 102 ? 16.157 7.145 -10.225 1.00 91.62 102 SER A N 1
ATOM 834 C CA . SER A 1 102 ? 15.951 8.024 -9.075 1.00 91.62 102 SER A CA 1
ATOM 835 C C . SER A 1 102 ? 16.155 9.516 -9.373 1.00 91.62 102 SER A C 1
ATOM 837 O O . SER A 1 102 ? 15.860 10.340 -8.510 1.00 91.62 102 SER A O 1
ATOM 839 N N . MET A 1 103 ? 16.689 9.885 -10.547 1.00 88.69 103 MET A N 1
ATOM 840 C CA . MET A 1 103 ? 16.879 11.293 -10.931 1.00 88.69 103 MET A CA 1
ATOM 841 C C . MET A 1 103 ? 15.553 12.018 -11.198 1.00 88.69 103 MET A C 1
ATOM 843 O O . MET A 1 103 ? 15.523 13.241 -11.143 1.00 88.69 103 MET A O 1
ATOM 847 N N . PHE A 1 104 ? 14.463 11.285 -11.458 1.00 86.75 104 PHE A N 1
ATOM 848 C CA . PHE A 1 104 ? 13.129 11.857 -11.688 1.00 86.75 104 PHE A CA 1
ATOM 849 C C . PHE A 1 104 ? 12.275 11.970 -10.417 1.00 86.75 104 PHE A C 1
ATOM 851 O O . PHE A 1 104 ? 11.080 12.246 -10.500 1.00 86.75 104 PHE A O 1
ATOM 858 N N . LEU A 1 105 ? 12.853 11.709 -9.243 1.00 91.31 105 LEU A N 1
ATOM 859 C CA . LEU A 1 105 ? 12.120 11.739 -7.981 1.00 91.31 105 LEU A CA 1
ATOM 860 C C . LEU A 1 105 ? 12.189 13.126 -7.352 1.00 91.31 105 LEU A C 1
ATOM 862 O O . LEU A 1 105 ? 13.278 13.664 -7.146 1.00 91.31 105 LEU A O 1
ATOM 866 N N . ASP A 1 106 ? 11.030 13.664 -6.976 1.00 89.25 106 ASP A N 1
ATOM 867 C CA . ASP A 1 106 ? 10.957 14.934 -6.255 1.00 89.25 106 ASP A CA 1
ATOM 868 C C . ASP A 1 106 ? 11.440 14.722 -4.821 1.00 89.25 106 ASP A C 1
ATOM 870 O O . ASP A 1 106 ? 10.793 14.029 -4.026 1.00 89.25 106 ASP A O 1
ATOM 874 N N . ARG A 1 107 ? 12.597 15.303 -4.499 1.00 88.19 107 ARG A N 1
ATOM 875 C CA . ARG A 1 107 ? 13.226 15.194 -3.182 1.00 88.19 107 ARG A CA 1
ATOM 876 C C . ARG A 1 107 ? 12.884 16.392 -2.309 1.00 88.19 107 ARG A C 1
ATOM 878 O O . ARG A 1 107 ? 12.957 17.539 -2.735 1.00 88.19 107 ARG A O 1
ATOM 885 N N . THR A 1 108 ? 12.589 16.103 -1.053 1.00 86.88 108 THR A N 1
ATOM 886 C CA . THR A 1 108 ? 12.589 17.063 0.052 1.00 86.88 108 THR A CA 1
ATOM 887 C C . THR A 1 108 ? 13.792 16.782 0.956 1.00 86.88 108 THR A C 1
ATOM 889 O O . THR A 1 108 ? 14.558 15.850 0.714 1.00 86.88 108 THR A O 1
ATOM 892 N N . VAL A 1 109 ? 13.967 17.579 2.012 1.00 80.94 109 VAL A N 1
ATOM 893 C CA . VAL A 1 109 ? 15.117 17.480 2.931 1.00 80.94 109 VAL A CA 1
ATOM 894 C C . VAL A 1 109 ? 15.235 16.098 3.596 1.00 80.94 109 VAL A C 1
ATOM 896 O O . VAL A 1 109 ? 16.344 15.657 3.877 1.00 80.94 109 VAL A O 1
ATOM 899 N N . SER A 1 110 ? 14.120 15.398 3.837 1.00 84.75 110 SER A N 1
ATOM 900 C CA . SER A 1 110 ? 14.117 14.101 4.539 1.00 84.75 110 SER A CA 1
ATOM 901 C C . SER A 1 110 ? 13.311 12.990 3.865 1.00 84.75 110 SER A C 1
ATOM 903 O O . SER A 1 110 ? 13.386 11.848 4.310 1.00 84.75 110 SER A O 1
ATOM 905 N N . HIS A 1 111 ? 12.549 13.301 2.814 1.00 91.38 111 HIS A N 1
ATOM 906 C CA . HIS A 1 111 ? 11.683 12.343 2.125 1.00 91.38 111 HIS A CA 1
ATOM 907 C C . HIS A 1 111 ? 11.669 12.595 0.618 1.00 91.38 111 HIS A C 1
ATOM 909 O O . HIS A 1 111 ? 12.036 13.678 0.160 1.00 91.38 111 HIS A O 1
ATOM 915 N N . PHE A 1 112 ? 11.180 11.642 -0.163 1.00 93.62 112 PHE A N 1
ATOM 916 C CA . PHE A 1 112 ? 10.907 11.860 -1.581 1.00 93.62 112 PHE A CA 1
ATOM 917 C C . PHE A 1 112 ? 9.583 11.226 -2.000 1.00 93.62 112 PHE A C 1
ATOM 919 O O . PHE A 1 112 ? 9.059 10.330 -1.344 1.00 93.62 112 PHE A O 1
ATOM 926 N N . SER A 1 113 ? 9.022 11.716 -3.101 1.00 94.88 113 SER A N 1
ATOM 927 C CA . SER A 1 113 ? 7.813 11.153 -3.701 1.00 94.88 113 SER A CA 1
ATOM 928 C C . SER A 1 113 ? 8.184 10.397 -4.972 1.00 94.88 113 SER A C 1
ATOM 930 O O . SER A 1 113 ? 8.890 10.932 -5.828 1.00 94.88 113 SER A O 1
ATOM 932 N N . TRP A 1 114 ? 7.717 9.153 -5.082 1.00 96.50 114 TRP A N 1
ATOM 933 C CA . TRP A 1 114 ? 8.049 8.241 -6.181 1.00 96.50 114 TRP A CA 1
ATOM 934 C C . TRP A 1 114 ? 6.841 7.808 -7.011 1.00 96.50 114 TRP A C 1
ATOM 936 O O . TRP A 1 114 ? 6.966 7.594 -8.218 1.00 96.50 114 TRP A O 1
ATOM 946 N N . GLN A 1 115 ? 5.670 7.725 -6.386 1.00 96.94 115 GLN A N 1
ATOM 947 C CA . GLN A 1 115 ? 4.407 7.443 -7.050 1.00 96.94 115 GLN A CA 1
ATOM 948 C C . GLN A 1 115 ? 3.865 8.719 -7.700 1.00 96.94 115 GLN A C 1
ATOM 950 O O . GLN A 1 115 ? 3.850 9.787 -7.085 1.00 96.94 115 GLN A O 1
ATOM 955 N N . GLN A 1 116 ? 3.428 8.600 -8.951 1.00 96.62 116 GLN A N 1
ATOM 956 C CA . GLN A 1 116 ? 2.698 9.644 -9.663 1.00 96.62 116 GLN A CA 1
ATOM 957 C C . GLN A 1 116 ? 1.187 9.435 -9.528 1.00 96.62 116 GLN A C 1
ATOM 959 O O . GLN A 1 116 ? 0.462 10.378 -9.232 1.00 96.62 116 GLN A O 1
ATOM 964 N N . GLU A 1 117 ? 0.720 8.204 -9.731 1.00 97.62 117 GLU A N 1
ATOM 965 C CA . GLU A 1 117 ? -0.695 7.839 -9.672 1.00 97.62 117 GLU A CA 1
ATOM 966 C C . GLU A 1 117 ? -0.833 6.389 -9.205 1.00 97.62 117 GLU A C 1
ATOM 968 O O . GLU A 1 117 ? -0.005 5.547 -9.549 1.00 97.62 117 GLU A O 1
ATOM 973 N N . GLY A 1 118 ? -1.876 6.097 -8.431 1.00 97.69 118 GLY A N 1
ATOM 974 C CA . GLY A 1 118 ? -2.272 4.738 -8.076 1.00 97.69 118 GLY A CA 1
ATOM 975 C C . GLY A 1 118 ? -3.790 4.620 -8.086 1.00 97.69 118 GLY A C 1
ATOM 976 O O . GLY A 1 118 ? -4.475 5.520 -7.600 1.00 97.69 118 GLY A O 1
ATOM 977 N N . ARG A 1 119 ? -4.318 3.542 -8.666 1.00 98.38 119 ARG A N 1
ATOM 978 C CA . ARG A 1 119 ? -5.757 3.307 -8.793 1.00 98.38 119 ARG A CA 1
ATOM 979 C C . ARG A 1 119 ? -6.079 1.838 -8.570 1.00 98.38 119 ARG A C 1
ATOM 981 O O . ARG A 1 119 ? -5.599 0.980 -9.307 1.00 98.38 119 ARG A O 1
ATOM 988 N N . PHE A 1 120 ? -6.944 1.578 -7.599 1.00 98.56 120 PHE A N 1
ATOM 989 C CA . PHE A 1 120 ? -7.508 0.259 -7.357 1.00 98.56 120 PHE A CA 1
ATOM 990 C C . PHE A 1 120 ? -8.808 0.074 -8.157 1.00 98.56 120 PHE A C 1
ATOM 992 O O . PHE A 1 120 ? -9.727 0.889 -8.058 1.00 98.56 120 PHE A O 1
ATOM 999 N N . ASP A 1 121 ? -8.866 -0.976 -8.977 1.00 98.50 121 ASP A N 1
ATOM 1000 C CA . ASP A 1 121 ? -10.074 -1.457 -9.648 1.00 98.50 121 ASP A CA 1
ATOM 1001 C C . ASP A 1 121 ? -10.591 -2.687 -8.896 1.00 98.50 121 ASP A C 1
ATOM 1003 O O . ASP A 1 121 ? -10.157 -3.819 -9.127 1.00 98.50 121 ASP A O 1
ATOM 1007 N N . ASP A 1 122 ? -11.508 -2.437 -7.964 1.00 98.19 122 ASP A N 1
ATOM 1008 C CA . ASP A 1 122 ? -12.074 -3.453 -7.077 1.00 98.19 122 ASP A CA 1
ATOM 1009 C C . ASP A 1 122 ? -12.835 -4.547 -7.843 1.00 98.19 122 ASP A C 1
ATOM 1011 O O . ASP A 1 122 ? -12.693 -5.730 -7.549 1.00 98.19 122 ASP A O 1
ATOM 1015 N N . GLY A 1 123 ? -13.561 -4.184 -8.907 1.00 98.31 123 GLY A N 1
ATOM 1016 C CA . GLY A 1 123 ? -14.328 -5.147 -9.705 1.00 98.31 123 GLY A CA 1
ATOM 1017 C C . GLY A 1 123 ? -13.446 -6.154 -10.446 1.00 98.31 123 GLY A C 1
ATOM 1018 O O . GLY A 1 123 ? -13.862 -7.287 -10.695 1.00 98.31 123 GLY A O 1
ATOM 1019 N N . ARG A 1 124 ? -12.213 -5.763 -10.786 1.00 98.50 124 ARG A N 1
ATOM 1020 C CA . ARG A 1 124 ? -11.231 -6.641 -11.442 1.00 98.50 124 ARG A CA 1
ATOM 1021 C C . ARG A 1 124 ? -10.211 -7.240 -10.476 1.00 98.50 124 ARG A C 1
ATOM 1023 O O . ARG A 1 124 ? -9.518 -8.184 -10.863 1.00 98.50 124 ARG A O 1
ATOM 1030 N N . LEU A 1 125 ? -10.152 -6.733 -9.244 1.00 98.62 125 LEU A N 1
ATOM 1031 C CA . LEU A 1 125 ? -9.080 -6.978 -8.280 1.00 98.62 125 LEU A CA 1
ATOM 1032 C C . LEU A 1 125 ? -7.705 -6.702 -8.898 1.00 98.62 125 LEU A C 1
ATOM 1034 O O . LEU A 1 125 ? -6.790 -7.522 -8.843 1.00 98.62 125 LEU A O 1
ATOM 1038 N N . GLU A 1 126 ? -7.581 -5.528 -9.515 1.00 98.75 126 GLU A N 1
ATOM 1039 C CA . GLU A 1 126 ? -6.339 -5.062 -10.126 1.00 98.75 126 GLU A CA 1
ATOM 1040 C C . GLU A 1 126 ? -5.915 -3.719 -9.536 1.00 98.75 126 GLU A C 1
ATOM 1042 O O . GLU A 1 126 ? -6.735 -2.824 -9.328 1.00 98.75 126 GLU A O 1
ATOM 1047 N N . TYR A 1 127 ? -4.614 -3.550 -9.310 1.00 98.75 127 TYR A N 1
ATOM 1048 C CA . TYR A 1 127 ? -4.045 -2.270 -8.900 1.00 98.75 127 TYR A CA 1
ATOM 1049 C C . TYR A 1 127 ? -3.167 -1.707 -10.008 1.00 98.75 127 TYR A C 1
ATOM 1051 O O . TYR A 1 127 ? -2.195 -2.336 -10.421 1.00 98.75 127 TYR A O 1
ATOM 1059 N N . SER A 1 128 ? -3.508 -0.521 -10.501 1.00 98.69 128 SER A N 1
ATOM 1060 C CA . SER A 1 128 ? -2.718 0.199 -11.496 1.00 98.69 128 SER A CA 1
ATOM 1061 C C . SER A 1 128 ? -1.845 1.242 -10.815 1.00 98.69 128 SER A C 1
ATOM 1063 O O . SER A 1 128 ? -2.337 2.038 -10.020 1.00 98.69 128 SER A O 1
ATOM 1065 N N . LEU A 1 129 ? -0.561 1.276 -11.160 1.00 98.56 129 LEU A N 1
ATOM 1066 C CA . LEU A 1 129 ? 0.424 2.178 -10.571 1.00 98.56 129 LEU A CA 1
ATOM 1067 C C . LEU A 1 129 ? 1.257 2.837 -11.664 1.00 98.56 129 LEU A C 1
ATOM 1069 O O . LEU A 1 129 ? 1.796 2.157 -12.538 1.00 98.56 129 LEU A O 1
ATOM 1073 N N . THR A 1 130 ? 1.414 4.154 -11.570 1.00 98.38 130 THR A N 1
ATOM 1074 C CA . THR A 1 130 ? 2.358 4.924 -12.381 1.00 98.38 130 THR A CA 1
ATOM 1075 C C . THR A 1 130 ? 3.378 5.592 -11.470 1.00 98.38 130 THR A C 1
ATOM 1077 O O . THR A 1 130 ? 3.019 6.297 -10.526 1.00 98.38 130 THR A O 1
ATOM 1080 N N . THR A 1 131 ? 4.660 5.386 -11.754 1.00 97.69 131 THR A N 1
ATOM 1081 C CA . THR A 1 131 ? 5.778 6.015 -11.039 1.00 97.69 131 THR A CA 1
ATOM 1082 C C . THR A 1 131 ? 6.203 7.321 -11.714 1.00 97.69 131 THR A C 1
ATOM 1084 O O . THR A 1 131 ? 5.913 7.557 -12.888 1.00 97.69 131 THR A O 1
ATOM 1087 N N . LYS A 1 132 ? 6.944 8.178 -11.003 1.00 96.19 132 LYS A N 1
ATOM 1088 C CA . LYS A 1 132 ? 7.437 9.456 -11.552 1.00 96.19 132 LYS A CA 1
ATOM 1089 C C . LYS A 1 132 ? 8.456 9.310 -12.684 1.00 96.19 132 LYS A C 1
ATOM 1091 O O . LYS A 1 132 ? 8.543 10.190 -13.537 1.00 96.19 132 LYS A O 1
ATOM 1096 N N . ASP A 1 133 ? 9.169 8.186 -12.760 1.00 94.88 133 ASP A N 1
ATOM 1097 C CA . ASP A 1 133 ? 10.009 7.840 -13.916 1.00 94.88 133 ASP A CA 1
ATOM 1098 C C . ASP A 1 133 ? 9.213 7.209 -15.078 1.00 94.88 133 ASP A C 1
ATOM 1100 O O . ASP A 1 133 ? 9.798 6.724 -16.047 1.00 94.88 133 ASP A O 1
ATOM 1104 N N . ARG A 1 134 ? 7.875 7.301 -15.019 1.00 96.06 134 ARG A N 1
ATOM 1105 C CA . ARG A 1 134 ? 6.906 6.886 -16.043 1.00 96.06 134 ARG A CA 1
ATOM 1106 C C . ARG A 1 134 ? 6.800 5.376 -16.245 1.00 96.06 134 ARG A C 1
ATOM 1108 O O . ARG A 1 134 ? 6.245 4.951 -17.263 1.00 96.06 134 ARG A O 1
ATOM 1115 N N . ASN A 1 135 ? 7.284 4.567 -15.302 1.00 97.31 135 ASN A N 1
ATOM 1116 C CA . ASN A 1 135 ? 6.968 3.145 -15.315 1.00 97.31 135 ASN A CA 1
ATOM 1117 C C . ASN A 1 135 ? 5.486 2.965 -14.988 1.00 97.31 135 ASN A C 1
ATOM 1119 O O . ASN A 1 135 ? 4.915 3.698 -14.178 1.00 97.31 135 ASN A O 1
ATOM 1123 N N . ARG A 1 136 ? 4.857 1.992 -15.644 1.00 98.31 136 ARG A N 1
ATOM 1124 C CA . ARG A 1 136 ? 3.455 1.635 -15.415 1.00 98.31 136 ARG A CA 1
ATOM 1125 C C . ARG A 1 136 ? 3.362 0.166 -15.067 1.00 98.31 136 ARG A C 1
ATOM 1127 O O . ARG A 1 136 ? 3.943 -0.657 -15.775 1.00 98.31 136 ARG A O 1
ATOM 1134 N N . PHE A 1 137 ? 2.603 -0.148 -14.029 1.00 98.62 137 PHE A N 1
ATOM 1135 C CA . PHE A 1 137 ? 2.375 -1.504 -13.552 1.00 98.62 137 PHE A CA 1
ATOM 1136 C C . PHE A 1 137 ? 0.881 -1.752 -13.376 1.00 98.62 137 PHE A C 1
ATOM 1138 O O . PHE A 1 137 ? 0.142 -0.852 -12.978 1.00 98.62 137 PHE A O 1
ATOM 1145 N N . VAL A 1 138 ? 0.460 -2.979 -13.664 1.00 98.75 138 VAL A N 1
ATOM 1146 C CA . VAL A 1 138 ? -0.841 -3.517 -13.267 1.00 98.75 138 VAL A CA 1
ATOM 1147 C C . VAL A 1 138 ? -0.568 -4.779 -12.468 1.00 98.75 138 VAL A C 1
ATOM 1149 O O . VAL A 1 138 ? 0.036 -5.712 -12.999 1.00 98.75 138 VAL A O 1
ATOM 1152 N N . PHE A 1 139 ? -0.990 -4.793 -11.211 1.00 98.81 139 PHE A N 1
ATOM 1153 C CA . PHE A 1 139 ? -0.836 -5.924 -10.301 1.00 98.81 139 PHE A CA 1
ATOM 1154 C C . PHE A 1 139 ? -2.149 -6.696 -10.186 1.00 98.81 139 PHE A C 1
ATOM 1156 O O . PHE A 1 139 ? -3.219 -6.084 -10.191 1.00 98.81 139 PHE A O 1
ATOM 1163 N N . ASP A 1 140 ? -2.068 -8.020 -10.058 1.00 98.75 140 ASP A N 1
ATOM 1164 C CA . ASP A 1 140 ? -3.183 -8.838 -9.580 1.00 98.75 140 ASP A CA 1
ATOM 1165 C C . ASP A 1 140 ? -3.225 -8.757 -8.054 1.00 98.75 140 ASP A C 1
ATOM 1167 O O . ASP A 1 140 ? -2.264 -9.125 -7.384 1.00 98.75 140 ASP A O 1
ATOM 1171 N N . VAL A 1 141 ? -4.325 -8.277 -7.481 1.00 98.75 141 VAL A N 1
ATOM 1172 C CA . VAL A 1 141 ? -4.432 -8.085 -6.027 1.00 98.75 141 VAL A CA 1
ATOM 1173 C C . VAL A 1 141 ? -4.529 -9.419 -5.279 1.00 98.75 141 VAL A C 1
ATOM 1175 O O . VAL A 1 141 ? -4.186 -9.481 -4.101 1.00 98.75 141 VAL A O 1
ATOM 1178 N N . ARG A 1 142 ? -4.930 -10.504 -5.958 1.00 98.62 142 ARG A N 1
ATOM 1179 C CA . ARG A 1 142 ? -5.073 -11.836 -5.348 1.00 98.62 142 ARG A CA 1
ATOM 1180 C C . ARG A 1 142 ? -3.743 -12.521 -5.080 1.00 98.62 142 ARG A C 1
ATOM 1182 O O . ARG A 1 142 ? -3.655 -13.365 -4.196 1.00 98.62 142 ARG A O 1
ATOM 1189 N N . THR A 1 143 ? -2.730 -12.202 -5.878 1.00 98.62 143 THR A N 1
ATOM 1190 C CA . THR A 1 143 ? -1.393 -12.808 -5.778 1.00 98.62 143 THR A CA 1
ATOM 1191 C C . THR A 1 143 ? -0.324 -11.787 -5.411 1.00 98.62 143 THR A C 1
ATOM 1193 O O . THR A 1 143 ? 0.739 -12.152 -4.920 1.00 98.62 143 THR A O 1
ATOM 1196 N N . GLY A 1 144 ? -0.597 -10.504 -5.645 1.00 98.44 144 GLY A N 1
ATOM 1197 C CA . GLY A 1 144 ? 0.383 -9.432 -5.579 1.00 98.44 144 GLY A CA 1
ATOM 1198 C C . GLY A 1 144 ? 1.349 -9.413 -6.762 1.00 98.44 144 GLY A C 1
ATOM 1199 O O . GLY A 1 144 ? 2.275 -8.617 -6.746 1.00 98.44 144 GLY A O 1
ATOM 1200 N N . GLU A 1 145 ? 1.175 -10.249 -7.789 1.00 98.62 145 GLU A N 1
ATOM 1201 C CA . GLU A 1 145 ? 2.100 -10.316 -8.924 1.00 98.62 145 GLU A CA 1
ATOM 1202 C C . GLU A 1 145 ? 1.808 -9.256 -9.996 1.00 98.62 145 GLU A C 1
ATOM 1204 O O . GLU A 1 145 ? 0.671 -8.830 -10.213 1.00 98.62 145 GLU A O 1
ATOM 1209 N N . VAL A 1 146 ? 2.843 -8.859 -10.739 1.00 98.56 146 VAL A N 1
ATOM 1210 C CA . VAL A 1 146 ? 2.715 -7.957 -11.892 1.00 98.56 146 VAL A CA 1
ATOM 1211 C C . VAL A 1 146 ? 2.094 -8.698 -13.083 1.00 98.56 146 VAL A C 1
ATOM 1213 O O . VAL A 1 146 ? 2.744 -9.536 -13.703 1.00 98.56 146 VAL A O 1
ATOM 1216 N N . LYS A 1 147 ? 0.876 -8.315 -13.485 1.00 98.12 147 LYS A N 1
ATOM 1217 C CA . LYS A 1 147 ? 0.227 -8.786 -14.726 1.00 98.12 147 LYS A CA 1
ATOM 1218 C C . LYS A 1 147 ? 0.786 -8.107 -15.969 1.00 98.12 147 LYS A C 1
ATOM 1220 O O . LYS A 1 147 ? 0.931 -8.729 -17.017 1.00 98.12 147 LYS A O 1
ATOM 1225 N N . HIS A 1 148 ? 1.056 -6.808 -15.874 1.00 97.44 148 HIS A N 1
ATOM 1226 C CA . HIS A 1 148 ? 1.584 -6.017 -16.980 1.00 97.44 148 HIS A CA 1
ATOM 1227 C C . HIS A 1 148 ? 2.564 -4.969 -16.462 1.00 97.44 148 HIS A C 1
ATOM 1229 O O . HIS A 1 148 ? 2.302 -4.314 -15.453 1.00 97.44 148 HIS A O 1
ATOM 1235 N N . SER A 1 149 ? 3.670 -4.768 -17.182 1.00 97.19 149 SER A N 1
ATOM 1236 C CA . SER A 1 149 ? 4.597 -3.671 -16.912 1.00 97.19 149 SER A CA 1
ATOM 1237 C C . SER A 1 149 ? 5.068 -2.989 -18.190 1.00 97.19 149 SER A C 1
ATOM 1239 O O . SER A 1 149 ? 5.294 -3.627 -19.215 1.00 97.19 149 SER A O 1
ATOM 1241 N N . PHE A 1 150 ? 5.243 -1.674 -18.113 1.00 96.69 150 PHE A N 1
ATOM 1242 C CA . PHE A 1 150 ? 5.857 -0.859 -19.154 1.00 96.69 150 PHE A CA 1
ATOM 1243 C C . PHE A 1 150 ? 6.945 0.015 -18.525 1.00 96.69 150 PHE A C 1
ATOM 1245 O O . PHE A 1 150 ? 6.643 0.856 -17.679 1.00 96.69 150 PHE A O 1
ATOM 1252 N N . ARG A 1 151 ? 8.210 -0.207 -18.917 1.00 95.38 151 ARG A N 1
ATOM 1253 C CA . ARG A 1 151 ? 9.409 0.433 -18.334 1.00 95.38 151 ARG A CA 1
ATOM 1254 C C . ARG A 1 151 ? 10.305 1.023 -19.434 1.00 95.38 151 ARG A C 1
ATOM 1256 O O . ARG A 1 151 ? 11.256 0.368 -19.873 1.00 95.38 151 ARG A O 1
ATOM 1263 N N . PRO A 1 152 ? 10.010 2.236 -19.933 1.00 88.75 152 PRO A N 1
ATOM 1264 C CA . PRO A 1 152 ? 10.634 2.763 -21.150 1.00 88.75 152 PRO A CA 1
ATOM 1265 C C . PRO A 1 152 ? 12.149 2.980 -21.014 1.00 88.75 152 PRO A C 1
ATOM 1267 O O . PRO A 1 152 ? 12.897 2.735 -21.959 1.00 88.75 152 PRO A O 1
ATOM 1270 N N . ILE A 1 153 ? 12.630 3.382 -19.833 1.00 85.69 153 ILE A N 1
ATOM 1271 C CA . ILE A 1 153 ? 14.054 3.686 -19.611 1.00 85.69 153 ILE A CA 1
ATOM 1272 C C . ILE A 1 153 ? 14.923 2.424 -19.726 1.00 85.69 153 ILE A C 1
ATOM 1274 O O . ILE A 1 153 ? 15.997 2.469 -20.333 1.00 85.69 153 ILE A O 1
ATOM 1278 N N . ARG A 1 154 ? 14.458 1.277 -19.205 1.00 81.31 154 ARG A N 1
ATOM 1279 C CA . ARG A 1 154 ? 15.177 -0.003 -19.346 1.00 81.31 154 ARG A CA 1
ATOM 1280 C C . ARG A 1 154 ? 15.321 -0.415 -20.807 1.00 81.31 154 ARG A C 1
ATOM 1282 O O . ARG A 1 154 ? 16.398 -0.861 -21.193 1.00 81.31 154 ARG A O 1
ATOM 1289 N N . ALA A 1 155 ? 14.281 -0.228 -21.620 1.00 76.31 155 ALA A N 1
ATOM 1290 C CA . ALA A 1 155 ? 14.323 -0.568 -23.041 1.00 76.31 155 ALA A CA 1
ATOM 1291 C C . ALA A 1 155 ? 15.383 0.257 -23.797 1.00 76.31 155 ALA A C 1
ATOM 1293 O O . ALA A 1 155 ? 16.187 -0.299 -24.543 1.00 76.31 155 ALA A O 1
ATOM 1294 N N . ILE A 1 156 ? 15.452 1.568 -23.541 1.00 77.69 156 ILE A N 1
ATOM 1295 C CA . ILE A 1 156 ? 16.416 2.468 -24.197 1.00 77.69 156 ILE A CA 1
ATOM 1296 C C . ILE A 1 156 ? 17.861 2.126 -23.811 1.00 77.69 156 ILE A C 1
ATOM 1298 O O . ILE A 1 156 ? 18.744 2.122 -24.670 1.00 77.69 156 ILE A O 1
ATOM 1302 N N . ARG A 1 157 ? 18.118 1.792 -22.538 1.00 75.75 157 ARG A N 1
ATOM 1303 C CA . ARG A 1 157 ? 19.464 1.418 -22.072 1.00 75.75 157 ARG A CA 1
ATOM 1304 C C . ARG A 1 157 ? 20.032 0.230 -22.856 1.00 75.75 157 ARG A C 1
ATOM 1306 O O . ARG A 1 157 ? 21.204 0.263 -23.222 1.00 75.75 157 ARG A O 1
ATOM 1313 N N . TRP A 1 158 ? 19.218 -0.783 -23.150 1.00 74.94 158 TRP A N 1
ATOM 1314 C CA . TRP A 1 158 ? 19.655 -1.938 -23.942 1.00 74.94 158 TRP A CA 1
ATOM 1315 C C . TRP A 1 158 ? 19.967 -1.581 -25.395 1.00 74.94 158 TRP A C 1
ATOM 1317 O O . TRP A 1 158 ? 20.954 -2.074 -25.937 1.00 74.94 158 TRP A O 1
ATOM 1327 N N . ILE A 1 159 ? 19.194 -0.674 -25.999 1.00 74.69 159 ILE A N 1
ATOM 1328 C CA . ILE A 1 159 ? 19.456 -0.185 -27.359 1.00 74.69 159 ILE A CA 1
ATOM 1329 C C . ILE A 1 159 ? 20.810 0.533 -27.418 1.00 74.69 159 ILE A C 1
ATOM 1331 O O . ILE A 1 159 ? 21.622 0.235 -28.291 1.00 74.69 159 ILE A O 1
ATOM 1335 N N . ILE A 1 160 ? 21.094 1.430 -26.466 1.00 72.62 160 ILE A N 1
ATOM 1336 C CA . ILE A 1 160 ? 22.371 2.164 -26.422 1.00 72.62 160 ILE A CA 1
ATOM 1337 C C . ILE A 1 160 ? 23.549 1.204 -26.225 1.00 72.62 160 ILE A C 1
ATOM 1339 O O . ILE A 1 160 ? 24.540 1.297 -26.945 1.00 72.62 160 ILE A O 1
ATOM 1343 N N . VAL A 1 161 ? 23.444 0.259 -25.285 1.00 73.69 161 VAL A N 1
ATOM 1344 C CA . VAL A 1 161 ? 24.503 -0.737 -25.046 1.00 73.69 161 VAL A CA 1
ATOM 1345 C C . VAL A 1 161 ? 24.746 -1.592 -26.294 1.00 73.69 161 VAL A C 1
ATOM 1347 O O . VAL A 1 161 ? 25.900 -1.808 -26.662 1.00 73.69 161 VAL A O 1
ATOM 1350 N N . GLY A 1 162 ? 23.685 -2.019 -26.985 1.00 72.25 162 GLY A N 1
ATOM 1351 C CA . GLY A 1 162 ? 23.793 -2.758 -28.245 1.00 72.25 162 GLY A CA 1
ATOM 1352 C C . GLY A 1 162 ? 24.486 -1.953 -29.349 1.00 72.25 162 GLY A C 1
ATOM 1353 O O . GLY A 1 162 ? 25.419 -2.452 -29.979 1.00 72.25 162 GLY A O 1
ATOM 1354 N N . LEU A 1 163 ? 24.096 -0.689 -29.542 1.00 72.38 163 LEU A N 1
ATOM 1355 C CA . LEU A 1 163 ? 24.700 0.198 -30.544 1.00 72.38 163 LEU A CA 1
ATOM 1356 C C . LEU A 1 163 ? 26.183 0.480 -30.254 1.00 72.38 163 LEU A C 1
ATOM 1358 O O . LEU A 1 163 ? 27.009 0.407 -31.166 1.00 72.38 163 LEU A O 1
ATOM 1362 N N . CYS A 1 164 ? 26.549 0.731 -28.994 1.00 73.06 164 CYS A N 1
ATOM 1363 C CA . CYS A 1 164 ? 27.948 0.911 -28.598 1.00 73.06 164 CYS A CA 1
ATOM 1364 C C . CYS A 1 164 ? 28.774 -0.374 -28.774 1.00 73.06 164 CYS A C 1
ATOM 1366 O O . CYS A 1 164 ? 29.920 -0.307 -29.219 1.00 73.06 164 CYS A O 1
ATOM 1368 N N . GLY A 1 165 ? 28.199 -1.544 -28.474 1.00 66.50 165 GLY A N 1
ATOM 1369 C CA . GLY A 1 165 ? 28.855 -2.837 -28.689 1.00 66.50 165 GLY A CA 1
ATOM 1370 C C . GLY A 1 165 ? 29.170 -3.100 -30.165 1.00 66.50 165 GLY A C 1
ATOM 1371 O O . GLY A 1 165 ? 30.288 -3.493 -30.499 1.00 66.50 165 GLY A O 1
ATOM 1372 N N . ILE A 1 166 ? 28.225 -2.802 -31.063 1.00 71.25 166 ILE A N 1
ATOM 1373 C CA . ILE A 1 166 ? 28.422 -2.920 -32.517 1.00 71.25 166 ILE A CA 1
ATOM 1374 C C . ILE A 1 166 ? 29.481 -1.921 -33.010 1.00 71.25 166 ILE A C 1
ATOM 1376 O O . ILE A 1 166 ? 30.356 -2.291 -33.794 1.00 71.25 166 ILE A O 1
ATOM 1380 N N . GLY A 1 167 ? 29.453 -0.676 -32.523 1.00 66.94 167 GLY A N 1
ATOM 1381 C CA . GLY A 1 167 ? 30.445 0.342 -32.883 1.00 66.94 167 GLY A CA 1
ATOM 1382 C C . GLY A 1 167 ? 31.877 -0.037 -32.484 1.00 66.94 167 GLY A C 1
ATOM 1383 O O . GLY A 1 167 ? 32.809 0.133 -33.275 1.00 66.94 167 GLY A O 1
ATOM 1384 N N . LEU A 1 168 ? 32.060 -0.613 -31.291 1.00 68.25 168 LEU A N 1
ATOM 1385 C CA . LEU A 1 168 ? 33.357 -1.114 -30.822 1.00 68.25 168 LEU A CA 1
ATOM 1386 C C . LEU A 1 168 ? 33.867 -2.279 -31.680 1.00 68.25 168 LEU A C 1
ATOM 1388 O O . LEU A 1 168 ? 35.025 -2.261 -32.094 1.00 68.25 168 LEU A O 1
ATOM 1392 N N . LEU 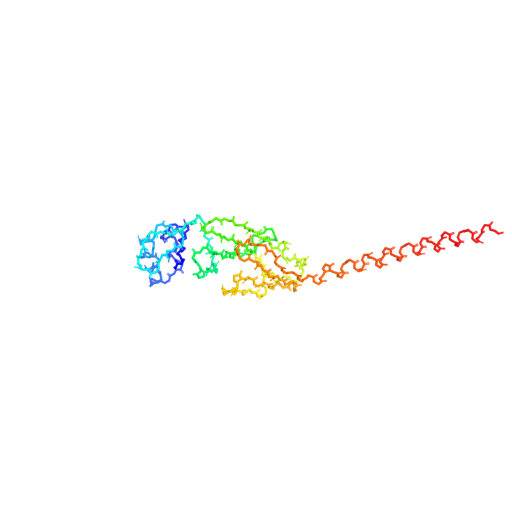A 1 169 ? 33.006 -3.245 -32.016 1.00 67.56 169 LEU A N 1
ATOM 1393 C CA . LEU A 1 169 ? 33.375 -4.365 -32.890 1.00 67.56 169 LEU A CA 1
ATOM 1394 C C . LEU A 1 169 ? 33.768 -3.891 -34.296 1.00 67.56 169 LEU A C 1
ATOM 1396 O O . LEU A 1 169 ? 34.785 -4.334 -34.828 1.00 67.56 169 LEU A O 1
ATOM 1400 N N . GLY A 1 170 ? 33.020 -2.945 -34.872 1.00 67.88 170 GLY A N 1
ATOM 1401 C CA . GLY A 1 170 ? 33.356 -2.346 -36.165 1.00 67.88 170 GLY A CA 1
ATOM 1402 C C . GLY A 1 170 ? 34.690 -1.593 -36.145 1.00 67.88 170 GLY A C 1
ATOM 1403 O O . GLY A 1 170 ? 35.488 -1.725 -37.072 1.00 67.88 170 GLY A O 1
ATOM 1404 N N . SER A 1 171 ? 34.974 -0.864 -35.062 1.00 71.12 171 SER A N 1
ATOM 1405 C CA . SER A 1 171 ? 36.237 -0.132 -34.880 1.00 71.12 171 SER A CA 1
ATOM 1406 C C . SER A 1 171 ? 37.439 -1.074 -34.768 1.00 71.12 171 SER A C 1
ATOM 1408 O O . SER A 1 171 ? 38.475 -0.838 -35.392 1.00 71.12 171 SER A O 1
ATOM 1410 N N . VAL A 1 172 ? 37.293 -2.173 -34.020 1.00 75.62 172 VAL A N 1
ATOM 1411 C CA . VAL A 1 172 ? 38.324 -3.213 -33.888 1.00 75.62 172 VAL A CA 1
ATOM 1412 C C . VAL A 1 172 ? 38.555 -3.918 -35.227 1.00 75.62 172 VAL A C 1
ATOM 1414 O O . VAL A 1 172 ? 39.701 -4.044 -35.655 1.00 75.62 172 VAL A O 1
ATOM 1417 N N . ALA A 1 173 ? 37.491 -4.309 -35.933 1.00 75.38 173 ALA A N 1
ATOM 1418 C CA . ALA A 1 173 ? 37.594 -4.949 -37.245 1.00 75.38 173 ALA A CA 1
ATOM 1419 C C . ALA A 1 173 ? 38.264 -4.036 -38.289 1.00 75.38 173 ALA A C 1
ATOM 1421 O O . ALA A 1 173 ? 39.136 -4.481 -39.039 1.00 75.38 173 ALA A O 1
ATOM 1422 N N . TRP A 1 174 ? 37.915 -2.744 -38.307 1.00 78.69 174 TRP A N 1
ATOM 1423 C CA . TRP A 1 174 ? 38.561 -1.756 -39.173 1.00 78.69 174 TRP A CA 1
ATOM 1424 C C . TRP A 1 174 ? 40.045 -1.566 -38.829 1.00 78.69 174 TRP A C 1
ATOM 1426 O O . TRP A 1 174 ? 40.885 -1.522 -39.731 1.00 78.69 174 TRP A O 1
ATOM 1436 N N . GLY A 1 175 ? 40.387 -1.521 -37.537 1.00 80.25 175 GLY A N 1
ATOM 1437 C CA . GLY A 1 175 ? 41.774 -1.462 -37.071 1.00 80.25 175 GLY A CA 1
ATOM 1438 C C . GLY A 1 175 ? 42.603 -2.677 -37.501 1.00 80.25 175 GLY A C 1
ATOM 1439 O O . GLY A 1 175 ? 43.706 -2.504 -38.020 1.00 80.25 175 GLY A O 1
ATOM 1440 N N . ILE A 1 176 ? 42.056 -3.892 -37.359 1.00 81.38 176 ILE A N 1
ATOM 1441 C CA . ILE A 1 176 ? 42.703 -5.145 -37.789 1.00 81.38 176 ILE A CA 1
ATOM 1442 C C . ILE A 1 176 ? 42.931 -5.146 -39.304 1.00 81.38 176 ILE A C 1
ATOM 1444 O O . ILE A 1 176 ? 44.043 -5.426 -39.752 1.00 81.38 176 ILE A O 1
ATOM 1448 N N . LYS A 1 177 ? 41.915 -4.776 -40.097 1.00 81.38 177 LYS A N 1
ATOM 1449 C CA . LYS A 1 177 ? 42.034 -4.697 -41.560 1.00 81.38 177 LYS A CA 1
ATOM 1450 C C . LYS A 1 177 ? 43.132 -3.717 -41.982 1.00 81.38 177 LYS A C 1
ATOM 1452 O O . LYS A 1 177 ? 44.020 -4.073 -42.745 1.00 81.38 177 LYS A O 1
ATOM 1457 N N . ARG A 1 178 ? 43.128 -2.505 -41.419 1.00 84.56 178 ARG A N 1
ATOM 1458 C CA . ARG A 1 178 ? 44.126 -1.472 -41.738 1.00 84.56 178 ARG A CA 1
ATOM 1459 C C . ARG A 1 178 ? 45.548 -1.873 -41.332 1.00 84.56 178 ARG A C 1
ATOM 1461 O O . ARG A 1 178 ? 46.511 -1.427 -41.953 1.00 84.56 178 ARG A O 1
ATOM 1468 N N . TYR A 1 179 ? 45.692 -2.666 -40.271 1.00 81.12 179 TYR A N 1
ATOM 1469 C CA . TYR A 1 179 ? 46.983 -3.212 -39.863 1.00 81.12 179 TYR A CA 1
ATOM 1470 C C . TYR A 1 179 ? 47.501 -4.263 -40.854 1.00 81.12 179 TYR A C 1
ATOM 1472 O O . TYR A 1 179 ? 48.687 -4.247 -41.180 1.00 81.12 179 TYR A O 1
ATOM 1480 N N . ALA A 1 180 ? 46.620 -5.134 -41.356 1.00 81.88 180 ALA A N 1
ATOM 1481 C CA . ALA A 1 180 ? 46.960 -6.126 -42.375 1.00 81.88 180 ALA A CA 1
ATOM 1482 C C . ALA A 1 180 ? 47.383 -5.467 -43.702 1.00 81.88 180 ALA A C 1
ATOM 1484 O O . ALA A 1 180 ? 48.442 -5.806 -44.222 1.00 81.88 180 ALA A O 1
ATOM 1485 N N . ASP A 1 181 ? 46.638 -4.458 -44.172 1.00 83.50 181 ASP A N 1
ATOM 1486 C CA . ASP A 1 181 ? 46.915 -3.742 -45.432 1.00 83.50 181 ASP A CA 1
ATOM 1487 C C . ASP A 1 181 ? 48.273 -3.003 -45.439 1.00 83.50 181 ASP A C 1
ATOM 1489 O O . ASP A 1 181 ? 48.813 -2.700 -46.496 1.00 83.50 181 ASP A O 1
ATOM 1493 N N . LYS A 1 182 ? 48.849 -2.684 -44.270 1.00 80.75 182 LYS A N 1
ATOM 1494 C CA . LYS A 1 182 ? 50.175 -2.042 -44.166 1.00 80.75 182 LYS A CA 1
ATOM 1495 C C . LYS A 1 182 ? 51.355 -3.020 -44.221 1.00 80.75 182 LYS A C 1
ATOM 1497 O O . LYS A 1 182 ? 52.494 -2.562 -44.271 1.00 80.75 182 LYS A O 1
ATOM 1502 N N . ARG A 1 183 ? 51.113 -4.331 -44.108 1.00 76.06 183 ARG A N 1
ATOM 1503 C CA . ARG A 1 183 ? 52.165 -5.366 -44.090 1.00 76.06 183 ARG A CA 1
ATOM 1504 C C . ARG A 1 183 ? 52.338 -6.105 -45.423 1.00 76.06 183 ARG A C 1
ATOM 1506 O O . ARG A 1 183 ? 53.293 -6.871 -45.528 1.00 76.06 183 ARG A O 1
ATOM 1513 N N . SER A 1 184 ? 51.430 -5.920 -46.380 1.00 67.38 184 SER A N 1
ATOM 1514 C CA . SER A 1 184 ? 51.528 -6.417 -47.762 1.00 67.38 184 SER A CA 1
ATOM 1515 C C . SER A 1 184 ? 52.235 -5.411 -48.657 1.00 67.38 184 SER A C 1
ATOM 1517 O O . SER A 1 184 ? 53.075 -5.846 -49.469 1.00 67.38 184 SER A O 1
#

Sequence (184 aa):
MFVMISPWPVETDVKRWVETKAQEIREIRKKYKRSGLYRNDGSTEPLWSVDWYALGVDVASDGVHLIRHGPWARSMDDEAISFFANGELLHTYTIRDLVDNSMFLDRTVSHFSWQQEGRFDDGRLEYSLTTKDRNRFVFDVRTGEVKHSFRPIRAIRWIIVGLCGIGLLGSVAWGIKRYADKRS

Radius of gyration: 25.03 Å; chains: 1; bounding box: 75×31×73 Å

pLDDT: mean 92.8, std 8.65, range [66.5, 98.81]

Secondary structure (DSSP, 8-state):
-EE---SS-HHHHGGGS-HHHHHHHHHHHHH--SEEEE-TTS--SEEEEES---S-EEE-TTSSEEEEEP-SBSSTTSEEEEEEETTEEEEEEEHHHH-S-GGGSEE-SS-EE-EEEEEEETTTTEEEEEETT--EEEEETTT--EEEEE-HHHHHHHHHHHHHHHHHHHHHHHHHHHHHHTT-

Foldseek 3Di:
DWDFQDPDDLVVVLPVDDVVVSVVNVVSVVQEVFTADDDPPSDNDHLAGEPDGAPDKDDAPVRFKIKGAWDFAQDQQGWGIWIGGRRHTQDTDGNVNQDDDPVQWDDDPRGIAFWPDWDQDNVQCWIWTATSQGKIFIARNVRRDTPDIDRPVVVVVVVVVVVVVVVVVVVVVVVVVVVVVVVD

=== Feature glossary ===
A reading guide for the features in this record.

Start from the sequence.

  · Sequence gives the chain of amino acids in standard one-letter code (A=alanine, C=cysteine, …, Y=tyrosine), read N→C. It is the only feature that is directly encoded by the gene; all structural features are derived from the folded form of this sequence.

Fold it, and you get atomic coordinates and the backbone conformation that goes with them.

  · The mmCIF table is the protein's shape written out atom by atom. For each backbone N, Cα, C, and carbonyl O, it records an (x, y, z) coordinate triple in Å plus the residue type, chain letter, and residue number.

  · Backbone dihedral angles. Every residue except chain termini has a φ (preceding-C → N → Cα → C) and a ψ (N → Cα → C → next-N). They are reported in degrees following the IUPAC sign convention. Secondary structure is essentially a statement about which (φ, ψ) basin each residue occupies.

  · DSSP 8-state secondary structure assigns each residue one of H (α-helix), G (3₁₀-helix), I (π-helix), E (extended β-strand), B (isolated β-bridge), T (hydrogen-bonded turn), S (bend), or '-' (coil). The assignment is computed from backbone hydrogen-bond geometry via the Kabsch–Sander algorithm.

  · P-SEA three-state annotation labels each residue as helix, strand, or coil based purely on the geometry of the Cα trace. It serves as a fallback when the full backbone (and thus DSSP) is unavailable.

Summarize the fold with a handful of shape descriptors and a per-residue structural alphabet.

  · Radius of gyration (Rg) is the root-mean-square distance of Cα atoms from their centroid — a single number for overall size and compactness. A globular domain of N residues has Rg ≈ 2.2·N^0.38 Å; an extended or disordered chain has a much larger Rg. The Cα contact count is the number of residue pairs whose Cα atoms are within 8 Å and are more than four positions apart in sequence — a standard proxy for tertiary packing density. The bounding box is the smallest axis-aligned box enclosing all Cα atoms.

  · Foldseek's 3Di representation compresses backbone geometry into a per-residue letter drawn from a learned twenty-state alphabet. It captures the tertiary interaction pattern around each residue — which residues are packed against it in space, regardless of where they are in sequence.

  · Accessible surface area quantifies burial. A residue with SASA near zero is packed into the hydrophobic core; one with SASA >100 Å² sits on the surface. Computed here via the Shrake–Rupley numerical algorithm with a 1.4 Å probe.

Ask how reliable the model is.

  · For AlphaFold models, the B-factor field carries pLDDT — the model's own estimate of local accuracy on a 0–100 scale. Regions with pLDDT<50 should be treated as essentially unmodeled; they often correspond to intrinsically disordered segments.

  · For experimental (PDB) structures, the B-factor (temperature factor) quantifies the positional spread of each atom in the crystal — a combination of thermal vibration and static disorder — in units of Å². High B-factors mark flexible loops or poorly resolved regions; low B-factors mark the rigid, well-ordered core.

  · PAE(i, j) answers: if I align the predicted and true structures on residue i, how far off (in Å) do I expect residue j to be? A block-diagonal PAE matrix with low values on the blocks and high values off-diagonal is the signature of a multi-domain protein with confidently predicted domains but uncertain inter-domain orientation.

Place it in context: what it resembles, what it is annotated as, and how it looks.

  · Structural nearest neighbors (via Foldseek easy-search vs the PDB). Reported per hit: target PDB id, E-value, and alignment TM-score. A TM-score above ~0.5 is the conventional threshold for 'same fold'.

  · Functional annotations link the protein to curated databases. InterPro entries identify conserved domains and families by matching the sequence against member-database signatures (Pfam, PROSITE, CDD, …). Gene Ontology (GO) terms describe molecular function, biological process, and cellular component in a controlled vocabulary. CATH places the structure in a hierarchical fold classification (Class/Architecture/Topology/Homologous-superfamily). The organism is the source species.

  · Plot images: a contact map (which residues are close in 3D, as an N×N binary image), a Ramachandran scatter (backbone torsion angles, revealing secondary-structure composition at a glance), and — for AlphaFold structures — a PAE heatmap (pairwise prediction confidence).

  · Structure images are PyMOL renders from six orthogonal camera directions. Cartoon representation draws helices as coils and strands as arrows; sticks shows the backbone as bonds; surface shows the solvent-excluded envelope. Rainbow coloring maps sequence position to hue (blue→red, N→C); chain coloring assigns a distinct color per polypeptide.